Protein AF-A0A6L4Y8C4-F1 (afdb_monomer)

Sequence (189 aa):
LGDLTKYFEKWLPNNVETGGTVFIYYSGHGAPNTKTGDAFLVPYDGDPSFIAETGYSLKRLYDALGKLQAKEIIVALDSCFSGAGGRSVLAKGARPLVMNLEQDIKLSKNMIVMSASSGDQISSTYDEKGHGLFTYFMLKGIKNEDVTRQNGSIKMDDLFGYIKPQVERIARKQYNNEQTPQLIGGKKN

Structure (mmCIF, N/CA/C/O backbone):
data_AF-A0A6L4Y8C4-F1
#
_entry.id   AF-A0A6L4Y8C4-F1
#
loop_
_atom_site.group_PDB
_atom_site.id
_atom_site.type_symbol
_atom_site.label_atom_id
_atom_site.label_alt_id
_atom_site.label_comp_id
_atom_site.label_asym_id
_atom_site.label_entity_id
_atom_site.label_seq_id
_atom_site.pdbx_PDB_ins_code
_atom_site.Cartn_x
_atom_site.Cartn_y
_atom_site.Cartn_z
_atom_site.occupancy
_atom_site.B_iso_or_equiv
_atom_site.auth_seq_id
_atom_site.auth_comp_id
_atom_site.auth_asym_id
_atom_site.auth_atom_id
_atom_site.pdbx_PDB_model_num
ATOM 1 N N . LEU A 1 1 ? 7.830 -16.035 -4.811 1.00 76.50 1 LEU A N 1
ATOM 2 C CA . LEU A 1 1 ? 6.340 -16.142 -4.626 1.00 76.50 1 LEU A CA 1
ATOM 3 C C . LEU A 1 1 ? 5.872 -16.822 -3.318 1.00 76.50 1 LEU A C 1
ATOM 5 O O . LEU A 1 1 ? 4.846 -16.423 -2.758 1.00 76.50 1 LEU A O 1
ATOM 9 N N . GLY A 1 2 ? 6.562 -17.872 -2.850 1.00 87.62 2 GLY A N 1
ATOM 10 C CA . GLY A 1 2 ? 6.077 -18.756 -1.774 1.00 87.62 2 GLY A CA 1
ATOM 11 C C . GLY A 1 2 ? 5.753 -18.065 -0.444 1.00 87.62 2 GLY A C 1
ATOM 12 O O . GLY A 1 2 ? 4.720 -18.365 0.153 1.00 87.62 2 GLY A O 1
ATOM 13 N N . ASP A 1 3 ? 6.563 -17.093 -0.016 1.00 92.62 3 ASP A N 1
ATOM 14 C CA . ASP A 1 3 ? 6.370 -16.422 1.277 1.00 92.62 3 ASP A CA 1
ATOM 15 C C . ASP A 1 3 ? 5.108 -15.558 1.326 1.00 92.62 3 ASP A C 1
ATOM 17 O O . ASP A 1 3 ? 4.337 -15.659 2.279 1.00 92.62 3 ASP A O 1
ATOM 21 N N . LEU A 1 4 ? 4.840 -14.757 0.288 1.00 94.81 4 LEU A N 1
ATOM 22 C CA . LEU A 1 4 ? 3.629 -13.926 0.232 1.00 94.81 4 LEU A CA 1
ATOM 23 C C . LEU A 1 4 ? 2.368 -14.799 0.272 1.00 94.81 4 LEU A C 1
ATOM 25 O O . LEU A 1 4 ? 1.438 -14.510 1.019 1.00 94.81 4 LEU A O 1
ATOM 29 N N . THR A 1 5 ? 2.378 -15.921 -0.456 1.00 95.50 5 THR A N 1
ATOM 30 C CA . THR A 1 5 ? 1.286 -16.908 -0.418 1.00 95.50 5 THR A CA 1
ATOM 31 C C . THR A 1 5 ? 1.146 -17.523 0.976 1.00 95.50 5 THR A C 1
ATOM 33 O O . THR A 1 5 ? 0.051 -17.562 1.536 1.00 95.50 5 THR A O 1
ATOM 36 N N . LYS A 1 6 ? 2.254 -17.980 1.573 1.00 96.12 6 LYS A N 1
ATOM 37 C CA . LYS A 1 6 ? 2.275 -18.570 2.916 1.00 96.12 6 LYS A CA 1
ATOM 38 C C . LYS A 1 6 ? 1.691 -17.610 3.953 1.00 96.12 6 LYS A C 1
ATOM 40 O O . LYS A 1 6 ? 0.847 -18.023 4.747 1.00 96.12 6 LYS A O 1
ATOM 45 N N . TYR A 1 7 ? 2.113 -16.349 3.962 1.00 96.62 7 TYR A N 1
ATOM 46 C CA . TYR A 1 7 ? 1.672 -15.410 4.988 1.00 96.62 7 TYR A CA 1
ATOM 47 C C . TYR A 1 7 ? 0.251 -14.900 4.752 1.00 96.62 7 TYR A C 1
ATOM 49 O O . TYR A 1 7 ? -0.560 -14.989 5.670 1.00 96.62 7 TYR A O 1
ATOM 57 N N . PHE A 1 8 ? -0.093 -14.438 3.547 1.00 97.00 8 PHE A N 1
ATOM 58 C CA . PHE A 1 8 ? -1.409 -13.839 3.301 1.00 97.00 8 PHE A CA 1
ATOM 59 C C . PHE A 1 8 ? -2.547 -14.857 3.178 1.00 97.00 8 PHE A C 1
ATOM 61 O O . PHE A 1 8 ? -3.677 -14.533 3.532 1.00 97.00 8 PHE A O 1
ATOM 68 N N . GLU A 1 9 ? -2.277 -16.083 2.720 1.00 96.69 9 GLU A N 1
ATOM 69 C CA . GLU A 1 9 ? -3.338 -17.069 2.452 1.00 96.69 9 GLU A CA 1
ATOM 70 C C . GLU A 1 9 ? -3.398 -18.222 3.453 1.00 96.69 9 GLU A C 1
ATOM 72 O O . GLU A 1 9 ? -4.390 -18.954 3.468 1.00 96.69 9 GLU A O 1
ATOM 77 N N . LYS A 1 10 ? -2.352 -18.429 4.264 1.00 96.25 10 LYS A N 1
ATOM 78 C CA . LYS A 1 10 ? -2.307 -19.529 5.244 1.00 96.25 10 LYS A CA 1
ATOM 79 C C . LYS A 1 10 ? -2.108 -19.036 6.665 1.00 96.25 10 LYS A C 1
ATOM 81 O O . LYS A 1 10 ? -2.913 -19.358 7.529 1.00 96.25 10 LYS A O 1
ATOM 86 N N . TRP A 1 11 ? -1.055 -18.264 6.917 1.00 97.12 11 TRP A N 1
ATOM 87 C CA . TRP A 1 11 ? -0.754 -17.806 8.270 1.00 97.12 11 TRP A CA 1
ATOM 88 C C . TRP A 1 11 ? -1.794 -16.795 8.755 1.00 97.12 11 TRP A C 1
ATOM 90 O O . TRP A 1 11 ? -2.419 -17.018 9.786 1.00 97.12 11 TRP A O 1
ATOM 100 N N . LEU A 1 12 ? -2.044 -15.730 7.994 1.00 96.06 12 LEU A N 1
ATOM 101 C CA . LEU A 1 12 ? -2.914 -14.636 8.421 1.00 96.06 12 LEU A CA 1
ATOM 102 C C . LEU A 1 12 ? -4.354 -15.098 8.728 1.00 96.06 12 LEU A C 1
ATOM 104 O O . LEU A 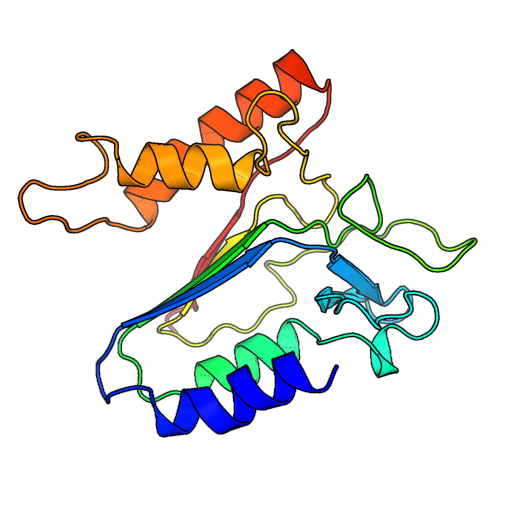1 12 ? -4.831 -14.783 9.815 1.00 96.06 12 LEU A O 1
ATOM 108 N N . PRO A 1 13 ? -5.025 -15.928 7.899 1.00 95.19 13 PRO A N 1
ATOM 109 C CA . PRO A 1 13 ? -6.357 -16.445 8.235 1.00 95.19 13 PRO A CA 1
ATOM 110 C C . PRO A 1 13 ? -6.432 -17.240 9.545 1.00 95.19 13 PRO A C 1
ATOM 112 O O . PRO A 1 13 ? -7.482 -17.259 10.175 1.00 95.19 13 PRO A O 1
ATOM 115 N N . ASN A 1 14 ? -5.331 -17.872 9.962 1.00 95.94 14 ASN A N 1
ATOM 116 C CA . ASN A 1 14 ? -5.267 -18.659 11.195 1.00 95.94 14 ASN A CA 1
ATOM 117 C C . ASN A 1 14 ? -4.857 -17.836 12.428 1.00 95.94 14 ASN A C 1
ATOM 119 O O . ASN A 1 14 ? -4.933 -18.350 13.538 1.00 95.94 14 ASN A O 1
ATOM 123 N N . ASN A 1 15 ? -4.371 -16.604 12.240 1.00 96.00 15 ASN A N 1
ATOM 124 C CA . ASN A 1 15 ? -3.806 -15.777 13.314 1.00 96.00 15 ASN A CA 1
ATOM 125 C C . ASN A 1 15 ? -4.567 -14.460 13.531 1.00 96.00 15 ASN A C 1
ATOM 127 O O . ASN A 1 15 ? -4.317 -13.770 14.513 1.00 96.00 15 ASN A O 1
ATOM 131 N N . VAL A 1 16 ? -5.479 -14.087 12.630 1.00 95.88 16 VAL A N 1
ATOM 132 C CA . VAL A 1 16 ? -6.328 -12.905 12.807 1.00 95.88 16 VAL A CA 1
ATOM 133 C C . VAL A 1 16 ? -7.462 -13.220 13.771 1.00 95.88 16 VAL A C 1
ATOM 135 O O . VAL A 1 16 ? -8.278 -14.105 13.521 1.00 95.88 16 VAL A O 1
ATOM 138 N N . GLU A 1 17 ? -7.540 -12.445 14.847 1.00 93.62 17 GLU A N 1
ATOM 139 C CA . GLU A 1 17 ? -8.664 -12.486 15.774 1.00 93.62 17 GLU A CA 1
ATOM 140 C C . GLU A 1 17 ? -9.922 -11.876 15.144 1.00 93.62 17 GLU A C 1
ATOM 142 O O . GLU A 1 17 ? -9.883 -10.820 14.499 1.00 93.62 17 GLU A O 1
ATOM 147 N N . THR A 1 18 ? -11.063 -12.529 15.366 1.00 94.25 18 THR A N 1
ATOM 148 C CA . THR A 1 18 ? -12.368 -12.014 14.951 1.00 94.25 18 THR A CA 1
ATOM 149 C C . THR A 1 18 ? -12.610 -10.633 15.556 1.00 94.25 18 THR A C 1
ATOM 151 O O . THR A 1 18 ? -12.554 -10.455 16.770 1.00 94.25 18 THR A O 1
ATOM 154 N N . GLY A 1 19 ? -12.907 -9.646 14.712 1.00 92.31 19 GLY A N 1
ATOM 155 C CA . GLY A 1 19 ? -13.126 -8.264 15.146 1.00 92.31 19 GLY A CA 1
ATOM 156 C C . GLY A 1 19 ? -11.849 -7.444 15.376 1.00 92.31 19 GLY A C 1
ATOM 157 O O . GLY A 1 19 ? -11.955 -6.270 15.734 1.00 92.31 19 GLY A O 1
ATOM 158 N N . GLY A 1 20 ? -10.665 -8.016 15.130 1.00 94.31 20 GLY A N 1
ATOM 159 C CA . GLY A 1 20 ? -9.386 -7.308 15.186 1.00 94.31 20 GLY A CA 1
ATOM 160 C C . GLY A 1 20 ? -9.154 -6.357 14.005 1.00 94.31 20 GLY A C 1
ATOM 161 O O . GLY A 1 20 ? -9.890 -6.375 13.013 1.00 94.31 20 GLY A O 1
ATOM 162 N N . THR A 1 21 ? -8.104 -5.540 14.106 1.00 95.00 21 THR A N 1
ATOM 163 C CA . THR A 1 21 ? -7.606 -4.690 13.011 1.00 95.00 21 THR A CA 1
ATOM 164 C C . THR A 1 21 ? -6.345 -5.308 12.418 1.00 95.00 21 THR A C 1
ATOM 166 O O . THR A 1 21 ? -5.411 -5.647 13.143 1.00 95.00 21 THR A O 1
ATOM 169 N N . VAL A 1 22 ? -6.300 -5.428 11.093 1.00 97.00 22 VAL A N 1
ATOM 170 C CA . VAL A 1 22 ? -5.136 -5.920 10.350 1.00 97.00 22 VAL A CA 1
ATOM 171 C C . VAL A 1 22 ? -4.469 -4.748 9.648 1.00 97.00 22 VAL A C 1
ATOM 173 O O . VAL A 1 22 ? -5.092 -4.092 8.819 1.00 97.00 22 VAL A O 1
ATOM 176 N N . PHE A 1 23 ? -3.195 -4.504 9.943 1.00 96.44 23 PHE A N 1
ATOM 177 C CA . PHE A 1 23 ? -2.377 -3.525 9.231 1.00 96.44 23 PHE A CA 1
ATOM 178 C C . PHE A 1 23 ? -1.312 -4.244 8.401 1.00 96.44 23 PHE A C 1
ATOM 180 O O . PHE A 1 23 ? -0.456 -4.940 8.946 1.00 96.44 23 PHE A O 1
ATOM 187 N N . ILE A 1 24 ? -1.367 -4.076 7.082 1.00 97.25 24 ILE A N 1
ATOM 188 C CA . ILE A 1 24 ? -0.384 -4.595 6.132 1.00 97.25 24 ILE A CA 1
ATOM 189 C C . ILE A 1 24 ? 0.414 -3.424 5.577 1.00 97.25 24 ILE A C 1
ATOM 191 O O . ILE A 1 24 ? -0.152 -2.486 5.024 1.00 97.25 24 ILE A O 1
ATOM 195 N N . TYR A 1 25 ? 1.736 -3.512 5.660 1.00 96.38 25 TYR A N 1
ATOM 196 C CA . TYR A 1 25 ? 2.643 -2.573 5.017 1.00 96.38 25 TYR A CA 1
ATOM 197 C C . TYR A 1 25 ? 3.563 -3.327 4.059 1.00 96.38 25 TYR A C 1
ATOM 199 O O . TYR A 1 25 ? 4.197 -4.311 4.442 1.00 96.38 25 TYR A O 1
ATOM 207 N N . TYR A 1 26 ? 3.633 -2.862 2.814 1.00 94.75 26 TYR A N 1
ATOM 208 C CA . TYR A 1 26 ? 4.549 -3.375 1.802 1.00 94.75 26 TYR A CA 1
ATOM 209 C C . TYR A 1 26 ? 5.417 -2.243 1.265 1.00 94.75 26 TYR A C 1
ATOM 211 O O . TYR A 1 26 ? 4.911 -1.188 0.893 1.00 94.75 26 TYR A O 1
ATOM 219 N N . SER A 1 27 ? 6.722 -2.490 1.180 1.00 91.81 27 SER A N 1
ATOM 220 C CA . SER A 1 27 ? 7.705 -1.572 0.610 1.00 91.81 27 SER A CA 1
ATOM 221 C C . SER A 1 27 ? 8.635 -2.369 -0.282 1.00 91.81 27 SER A C 1
ATOM 223 O O . SER A 1 27 ? 9.335 -3.260 0.195 1.00 91.81 27 SER A O 1
ATOM 225 N N . GLY A 1 28 ? 8.623 -2.088 -1.578 1.00 88.94 28 GLY A N 1
ATOM 226 C CA . GLY A 1 28 ? 9.324 -2.931 -2.539 1.00 88.94 28 GLY A CA 1
ATOM 227 C C . GLY A 1 28 ? 8.925 -2.639 -3.973 1.00 88.94 28 GLY A C 1
ATOM 228 O O . GLY A 1 28 ? 8.236 -1.654 -4.252 1.00 88.94 28 GLY A O 1
ATOM 229 N N . HIS A 1 29 ? 9.379 -3.491 -4.885 1.00 89.62 29 HIS A N 1
ATOM 230 C CA . HIS A 1 29 ? 9.098 -3.328 -6.303 1.00 89.62 29 HIS A CA 1
ATOM 231 C C . HIS A 1 29 ? 7.683 -3.776 -6.659 1.00 89.62 29 HIS A C 1
ATOM 233 O O . HIS A 1 29 ? 7.214 -4.833 -6.238 1.00 89.62 29 HIS A O 1
ATOM 239 N N . GLY A 1 30 ? 7.030 -2.971 -7.482 1.00 89.56 30 GLY A N 1
ATOM 240 C CA . GLY A 1 30 ? 5.787 -3.329 -8.139 1.00 89.56 30 GLY A CA 1
ATOM 241 C C . GLY A 1 30 ? 6.038 -3.529 -9.625 1.00 89.56 30 GLY A C 1
ATOM 242 O O . GLY A 1 30 ? 7.032 -3.049 -10.175 1.00 89.56 30 GLY A O 1
ATOM 243 N N . ALA A 1 31 ? 5.143 -4.244 -10.285 1.00 89.31 31 ALA A N 1
ATOM 244 C CA . ALA A 1 31 ? 5.187 -4.401 -11.730 1.00 89.31 31 ALA A CA 1
ATOM 245 C C . ALA A 1 31 ? 3.768 -4.482 -12.296 1.00 89.31 31 ALA A C 1
ATOM 247 O O . ALA A 1 31 ? 2.913 -5.135 -11.687 1.00 89.31 31 ALA A O 1
ATOM 248 N N . PRO A 1 32 ? 3.504 -3.857 -13.450 1.00 87.62 32 PRO A N 1
ATOM 249 C CA . PRO A 1 32 ? 2.292 -4.112 -14.199 1.00 87.62 32 PRO A CA 1
ATOM 250 C C . PRO A 1 32 ? 2.480 -5.365 -15.061 1.00 87.62 32 PRO A C 1
ATOM 252 O O . PRO A 1 32 ? 3.542 -5.595 -15.648 1.00 87.62 32 PRO A O 1
ATOM 255 N N . ASN A 1 33 ? 1.425 -6.150 -15.225 1.00 87.69 33 ASN A N 1
ATOM 256 C CA . ASN A 1 33 ? 1.339 -7.069 -16.346 1.00 87.69 33 ASN A CA 1
ATOM 257 C C . ASN A 1 33 ? 0.994 -6.259 -17.595 1.00 87.69 33 ASN A C 1
ATOM 259 O O . ASN A 1 33 ? -0.110 -5.737 -17.725 1.00 87.69 33 ASN A O 1
ATOM 263 N N . THR A 1 34 ? 1.930 -6.173 -18.537 1.00 82.44 34 THR A N 1
ATOM 264 C CA . THR A 1 34 ? 1.770 -5.335 -19.733 1.00 82.44 34 THR A CA 1
ATOM 265 C C . THR A 1 34 ? 0.664 -5.799 -20.683 1.00 82.44 34 THR A C 1
ATOM 267 O O . THR A 1 34 ? 0.265 -5.037 -21.560 1.00 82.44 34 THR A O 1
ATOM 270 N N . LYS A 1 35 ? 0.156 -7.029 -20.518 1.00 83.50 35 LYS A N 1
ATOM 271 C CA . LYS A 1 35 ? -0.940 -7.581 -21.324 1.00 83.50 35 LYS A CA 1
ATOM 272 C C . LYS A 1 35 ? -2.312 -7.312 -20.713 1.00 83.50 35 LYS A C 1
ATOM 274 O O . LYS A 1 35 ? -3.258 -7.086 -21.459 1.00 83.50 35 LYS A O 1
ATOM 279 N N . THR A 1 36 ? -2.427 -7.387 -19.387 1.00 84.94 36 THR A N 1
ATOM 280 C CA . THR A 1 36 ? -3.720 -7.306 -18.682 1.00 84.94 36 THR A CA 1
ATOM 281 C C . THR A 1 36 ? -3.930 -5.992 -17.935 1.00 84.94 36 THR A C 1
ATOM 283 O O . THR A 1 36 ? -5.067 -5.656 -17.638 1.00 84.94 36 THR A O 1
ATOM 286 N N . GLY A 1 37 ? -2.861 -5.247 -17.639 1.00 81.75 37 GLY A N 1
ATOM 287 C CA . GLY A 1 37 ? -2.900 -4.070 -16.768 1.00 81.75 37 GLY A CA 1
ATOM 288 C C . GLY A 1 37 ? -2.953 -4.405 -15.275 1.00 81.75 37 GLY A C 1
ATOM 289 O O . GLY A 1 37 ? -3.028 -3.501 -14.454 1.00 81.75 37 GLY A O 1
ATOM 290 N N . ASP A 1 38 ? -2.890 -5.684 -14.896 1.00 86.12 38 ASP A N 1
ATOM 291 C CA . ASP A 1 38 ? -2.921 -6.084 -13.490 1.00 86.12 38 ASP A CA 1
ATOM 292 C C . ASP A 1 38 ? -1.636 -5.664 -12.762 1.00 86.12 38 ASP A C 1
ATOM 294 O O . ASP A 1 38 ? -0.528 -5.864 -13.263 1.00 86.12 38 ASP A O 1
ATOM 298 N N . ALA A 1 39 ? -1.771 -5.155 -11.539 1.00 89.25 39 ALA A N 1
ATOM 299 C CA . ALA A 1 39 ? -0.645 -4.783 -10.688 1.00 89.25 39 ALA A CA 1
ATOM 300 C C . ALA A 1 39 ? -0.175 -5.949 -9.800 1.00 89.25 39 ALA A C 1
ATOM 302 O O . ALA A 1 39 ? -0.983 -6.642 -9.171 1.00 89.25 39 ALA A O 1
ATOM 303 N N . PHE A 1 40 ? 1.143 -6.130 -9.695 1.00 92.38 40 PHE A N 1
ATOM 304 C CA . PHE A 1 40 ? 1.790 -7.191 -8.922 1.00 92.38 40 PHE A CA 1
ATOM 305 C C . PHE A 1 40 ? 2.802 -6.631 -7.929 1.00 92.38 40 PHE A C 1
ATOM 307 O O . PHE A 1 40 ? 3.577 -5.735 -8.256 1.00 92.38 40 PHE A O 1
ATOM 314 N N . LEU A 1 41 ? 2.834 -7.221 -6.734 1.00 94.06 41 LEU A N 1
ATOM 315 C CA . LEU A 1 41 ? 3.980 -7.147 -5.836 1.00 94.06 41 LEU A CA 1
ATOM 316 C C . LEU A 1 41 ? 5.073 -8.075 -6.367 1.00 94.06 41 LEU A C 1
ATOM 318 O O . LEU A 1 41 ? 4.801 -9.238 -6.685 1.00 94.06 41 LEU A O 1
ATOM 322 N N . VAL A 1 42 ? 6.308 -7.586 -6.418 1.00 93.88 42 VAL A N 1
ATOM 323 C CA . VAL A 1 42 ? 7.451 -8.354 -6.913 1.00 93.88 42 VAL A CA 1
ATOM 324 C C . VAL A 1 42 ? 8.227 -8.896 -5.711 1.00 93.88 42 VAL A C 1
ATOM 326 O O . VAL A 1 42 ? 8.761 -8.110 -4.921 1.00 93.88 42 VAL A O 1
ATOM 329 N N . PRO A 1 43 ? 8.255 -10.223 -5.498 1.00 93.38 43 PRO A N 1
ATOM 330 C CA . PRO A 1 43 ? 9.095 -10.823 -4.468 1.00 93.38 43 PRO A CA 1
ATOM 331 C C . PRO A 1 43 ? 10.571 -10.795 -4.894 1.00 93.38 43 PRO A C 1
ATOM 333 O O . PRO A 1 43 ? 10.888 -10.502 -6.044 1.00 93.38 43 PRO A O 1
ATOM 336 N N . TYR A 1 44 ? 11.485 -11.121 -3.977 1.00 91.94 44 TYR A N 1
ATOM 337 C CA . TYR A 1 44 ? 12.929 -11.090 -4.260 1.00 91.94 44 TYR A CA 1
ATOM 338 C C . TYR A 1 44 ? 13.351 -12.027 -5.411 1.00 91.94 44 TYR A C 1
ATOM 340 O O . TYR A 1 44 ? 14.358 -11.779 -6.064 1.00 91.94 44 TYR A O 1
ATOM 348 N N . ASP A 1 45 ? 12.582 -13.096 -5.640 1.00 91.81 45 ASP A N 1
ATOM 349 C CA . ASP A 1 45 ? 12.743 -14.101 -6.694 1.00 91.81 45 ASP A CA 1
ATOM 350 C C . ASP A 1 45 ? 11.848 -13.834 -7.922 1.00 91.81 45 ASP A C 1
ATOM 352 O O . ASP A 1 45 ? 11.700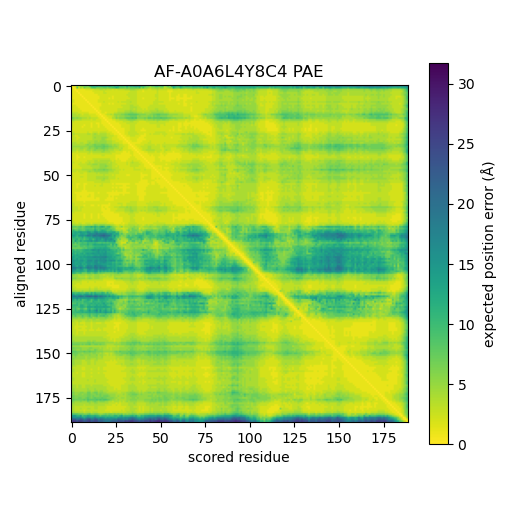 -14.701 -8.780 1.00 91.81 45 ASP A O 1
ATOM 356 N N . GLY A 1 46 ? 11.197 -12.668 -7.986 1.00 92.00 46 GLY A N 1
ATOM 357 C CA . GLY A 1 46 ? 10.273 -12.306 -9.058 1.00 92.00 46 GLY A CA 1
ATOM 358 C C . GLY A 1 46 ? 10.985 -11.945 -10.363 1.00 92.00 46 GLY A C 1
ATOM 359 O O . GLY A 1 46 ? 11.964 -11.201 -10.354 1.00 92.00 46 GLY A O 1
ATOM 360 N N . ASP A 1 47 ? 10.447 -12.407 -11.493 1.00 91.38 47 ASP A N 1
ATOM 361 C CA . ASP A 1 47 ? 10.898 -12.037 -12.836 1.00 91.38 47 ASP A CA 1
ATOM 362 C C . ASP A 1 47 ? 9.826 -11.175 -13.528 1.00 91.38 47 ASP A C 1
ATOM 364 O O . ASP A 1 47 ? 8.744 -11.677 -13.847 1.00 91.38 47 ASP A O 1
ATOM 368 N N . PRO A 1 48 ? 10.102 -9.889 -13.819 1.00 87.25 48 PRO A N 1
ATOM 369 C CA . PRO A 1 48 ? 9.168 -9.005 -14.522 1.00 87.25 48 PRO A CA 1
ATOM 370 C C . PRO A 1 48 ? 8.748 -9.504 -15.914 1.00 87.25 48 PRO A C 1
ATOM 372 O O . PRO A 1 48 ? 7.698 -9.107 -16.417 1.00 87.25 48 PRO A O 1
ATOM 375 N N . SER A 1 49 ? 9.548 -10.367 -16.547 1.00 89.81 49 SER A N 1
ATOM 376 C CA . SER A 1 49 ? 9.240 -11.002 -17.837 1.00 89.81 49 SER A CA 1
ATOM 377 C C . SER A 1 49 ? 8.181 -12.101 -17.712 1.00 89.81 49 SER A C 1
ATOM 379 O O . SER A 1 49 ? 7.458 -12.365 -18.671 1.00 89.81 49 SER A O 1
ATOM 381 N N . PHE A 1 50 ? 8.060 -12.692 -16.520 1.00 92.56 50 PHE A N 1
ATOM 382 C CA . PHE A 1 50 ? 7.102 -13.737 -16.149 1.00 92.56 50 PHE A CA 1
ATOM 383 C C . PHE A 1 50 ? 6.327 -13.304 -14.899 1.00 92.56 50 PHE A C 1
ATOM 385 O O . PHE A 1 50 ? 6.210 -14.034 -13.908 1.00 92.56 50 PHE A O 1
ATOM 392 N N . ILE A 1 51 ? 5.869 -12.046 -14.894 1.00 93.12 51 ILE A N 1
ATOM 393 C CA . ILE A 1 51 ? 5.304 -11.428 -13.691 1.00 93.12 51 ILE A CA 1
ATOM 394 C C . ILE A 1 51 ? 4.012 -12.113 -13.232 1.00 93.12 51 ILE A C 1
ATOM 396 O O . ILE A 1 51 ? 3.735 -12.158 -12.035 1.00 93.12 51 ILE A O 1
ATOM 400 N N . ALA A 1 52 ? 3.246 -12.692 -14.160 1.00 92.75 52 ALA A N 1
ATOM 401 C CA . ALA A 1 52 ? 2.020 -13.417 -13.841 1.00 92.75 52 ALA A CA 1
ATOM 402 C C . ALA A 1 52 ? 2.299 -14.710 -13.053 1.00 92.75 52 ALA A C 1
ATOM 404 O O . ALA A 1 52 ? 1.491 -15.108 -12.216 1.00 92.75 52 ALA A O 1
ATOM 405 N N . GLU A 1 53 ? 3.443 -15.346 -13.308 1.00 94.12 53 GLU A N 1
ATOM 406 C CA . GLU A 1 53 ? 3.866 -16.605 -12.702 1.00 94.12 53 GLU A CA 1
ATOM 407 C C . GLU A 1 53 ? 4.684 -16.395 -11.424 1.00 94.12 53 GLU A C 1
ATOM 409 O O . GLU A 1 53 ? 4.603 -17.193 -10.490 1.00 94.12 53 GLU A O 1
ATOM 414 N N . THR A 1 54 ? 5.490 -15.334 -11.380 1.00 94.75 54 THR A N 1
ATOM 415 C CA . THR A 1 54 ? 6.485 -15.116 -10.317 1.00 94.75 54 THR A CA 1
ATOM 416 C C . THR A 1 54 ? 6.101 -14.003 -9.337 1.00 94.75 54 THR A C 1
ATOM 418 O O . THR A 1 54 ? 6.562 -14.003 -8.191 1.00 94.75 54 THR A O 1
ATOM 421 N N . GLY A 1 55 ? 5.225 -13.082 -9.746 1.00 95.00 55 GLY A N 1
ATOM 422 C CA . GLY A 1 55 ? 4.697 -11.995 -8.926 1.00 95.00 55 GLY A CA 1
ATOM 423 C C . GLY A 1 55 ? 3.450 -12.383 -8.130 1.00 95.00 55 GLY A C 1
ATOM 424 O O . GLY A 1 55 ? 2.791 -13.389 -8.387 1.00 95.00 55 GLY A O 1
ATOM 425 N N . TYR A 1 56 ? 3.082 -11.547 -7.159 1.00 96.00 56 TYR A N 1
ATOM 426 C CA . TYR A 1 56 ? 1.858 -11.709 -6.373 1.00 96.00 56 TYR A CA 1
ATOM 427 C C . TYR A 1 56 ? 0.877 -10.575 -6.686 1.00 96.00 56 TYR A C 1
ATOM 429 O O . TYR A 1 56 ? 1.129 -9.428 -6.318 1.00 96.00 56 TYR A O 1
ATOM 437 N N . SER A 1 57 ? -0.224 -10.863 -7.390 1.00 93.88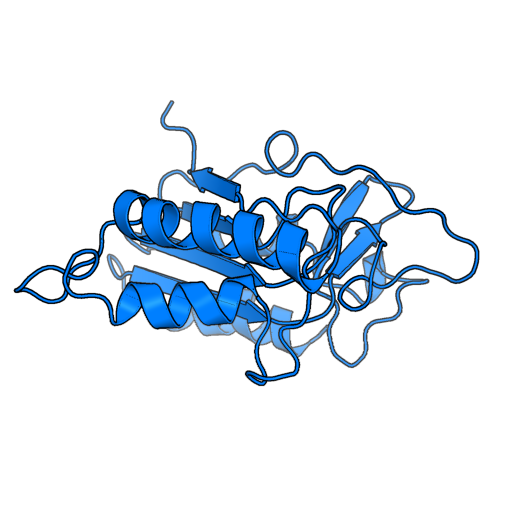 57 SER A N 1
ATOM 438 C CA . SER A 1 57 ? -1.138 -9.802 -7.835 1.00 93.88 57 SER A CA 1
ATOM 439 C C . SER A 1 57 ? -1.834 -9.102 -6.668 1.00 93.88 57 SER A C 1
ATOM 441 O O . SER A 1 57 ? -2.223 -9.730 -5.679 1.00 93.88 57 SER A O 1
ATOM 443 N N . LEU A 1 58 ? -2.055 -7.793 -6.802 1.00 92.75 58 LEU A N 1
ATOM 444 C CA . LEU A 1 58 ? -2.829 -7.019 -5.831 1.00 92.75 58 LEU A CA 1
ATOM 445 C C . LEU A 1 58 ? -4.269 -7.523 -5.730 1.00 92.75 58 LEU A C 1
ATOM 447 O O . LEU A 1 58 ? -4.810 -7.608 -4.633 1.00 92.75 58 LEU A O 1
ATOM 451 N N . LYS A 1 59 ? -4.865 -7.959 -6.846 1.00 92.06 59 LYS A N 1
ATOM 452 C CA . LYS A 1 59 ? -6.177 -8.615 -6.830 1.00 92.06 59 LYS A CA 1
ATOM 453 C C . LYS A 1 59 ? -6.186 -9.823 -5.887 1.00 92.06 59 LYS A C 1
ATOM 455 O O . LYS A 1 59 ? -7.075 -9.941 -5.050 1.00 92.06 59 LYS A O 1
ATOM 460 N N . ARG A 1 60 ? -5.177 -10.695 -5.987 1.00 94.06 60 ARG A N 1
ATOM 461 C CA . ARG A 1 60 ? -5.034 -11.873 -5.121 1.00 94.06 60 ARG A C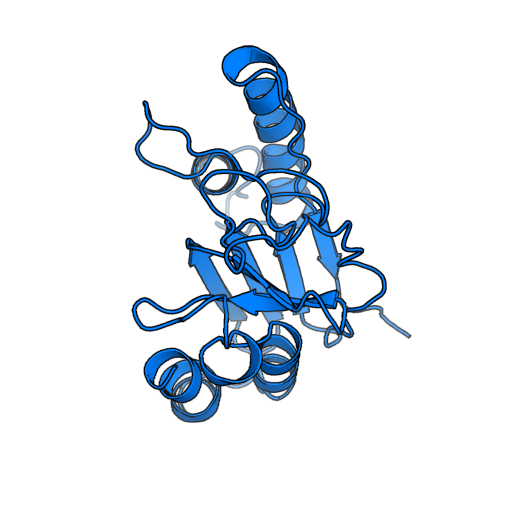A 1
ATOM 462 C C . ARG A 1 60 ? -4.819 -11.479 -3.660 1.00 94.06 60 ARG A C 1
ATOM 464 O O . ARG A 1 60 ? -5.412 -12.097 -2.780 1.00 94.06 60 ARG A O 1
ATOM 471 N N . LEU A 1 61 ? -4.030 -10.432 -3.401 1.00 95.50 61 LEU A N 1
ATOM 472 C CA . LEU A 1 61 ? -3.871 -9.859 -2.062 1.00 95.50 61 LEU A CA 1
ATOM 473 C C . LEU A 1 61 ? -5.218 -9.432 -1.473 1.00 95.50 61 LEU A C 1
ATOM 475 O O . LEU A 1 61 ? -5.581 -9.892 -0.394 1.00 95.50 61 LEU A O 1
ATOM 479 N N . TYR A 1 62 ? -5.971 -8.586 -2.175 1.00 94.88 62 TYR A N 1
ATOM 480 C CA . TYR A 1 62 ? -7.239 -8.065 -1.669 1.00 94.88 62 TYR A CA 1
ATOM 481 C C . TYR A 1 62 ? -8.303 -9.155 -1.531 1.00 94.88 62 TYR A C 1
ATOM 483 O O . TYR A 1 62 ? -9.023 -9.164 -0.536 1.00 94.88 62 TYR A O 1
ATOM 491 N N . ASP A 1 63 ? -8.353 -10.119 -2.456 1.00 94.56 63 ASP A N 1
ATOM 492 C CA . ASP A 1 63 ? -9.241 -11.283 -2.361 1.00 94.56 63 ASP A CA 1
ATOM 493 C C . ASP A 1 63 ? -8.915 -12.154 -1.132 1.00 94.56 63 ASP A C 1
ATOM 495 O O . ASP A 1 63 ? -9.821 -12.710 -0.509 1.00 94.56 63 ASP A O 1
ATOM 499 N N . ALA A 1 64 ? -7.634 -12.302 -0.773 1.00 95.81 64 ALA A N 1
ATOM 500 C CA . ALA A 1 64 ? -7.215 -13.037 0.421 1.00 95.81 64 ALA A CA 1
ATOM 501 C C . ALA A 1 64 ? -7.559 -12.268 1.705 1.00 95.81 64 ALA A C 1
ATOM 503 O O . ALA A 1 64 ? -8.166 -12.828 2.618 1.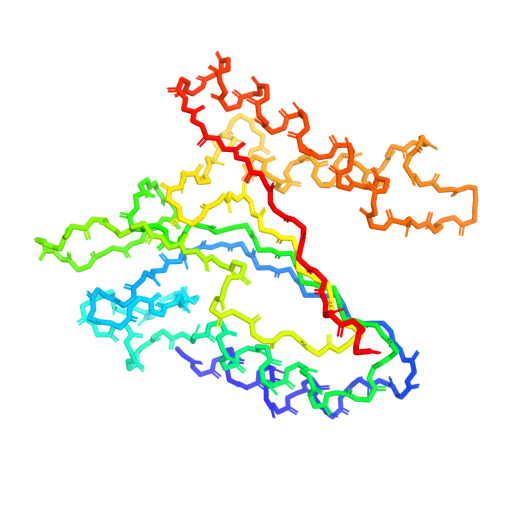00 95.81 64 ALA A O 1
ATOM 504 N N . LEU A 1 65 ? -7.231 -10.975 1.750 1.00 96.19 65 LEU A N 1
ATOM 505 C CA . LEU A 1 65 ? -7.503 -10.115 2.901 1.00 96.19 65 LEU A CA 1
ATOM 506 C C . LEU A 1 65 ? -9.009 -9.943 3.145 1.00 96.19 65 LEU A C 1
ATOM 508 O O . LEU A 1 65 ? -9.460 -10.009 4.284 1.00 96.19 65 LEU A O 1
ATOM 512 N N . GLY A 1 66 ? -9.814 -9.806 2.091 1.00 94.62 66 GLY A N 1
ATOM 513 C CA . GLY A 1 66 ? -11.266 -9.639 2.191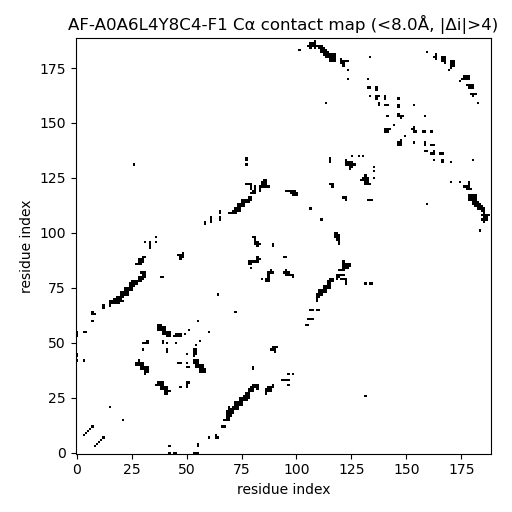 1.00 94.62 66 GLY A CA 1
ATOM 514 C C . GLY A 1 66 ? -12.015 -10.837 2.792 1.00 94.62 66 GLY A C 1
ATOM 515 O O . GLY A 1 66 ? -13.183 -10.699 3.145 1.00 94.62 66 GLY A O 1
ATOM 516 N N . LYS A 1 67 ? -11.361 -12.000 2.928 1.00 94.56 67 LYS A N 1
ATOM 517 C CA . LYS A 1 67 ? -11.914 -13.205 3.578 1.00 94.56 67 LYS A CA 1
ATOM 518 C C . LYS A 1 67 ? -11.660 -13.252 5.086 1.00 94.56 67 LYS A C 1
ATOM 520 O O . LYS A 1 67 ? -12.195 -14.130 5.761 1.00 94.56 67 LYS A O 1
ATOM 525 N N . LEU A 1 68 ? -10.824 -12.360 5.614 1.00 95.88 68 LEU A N 1
ATOM 526 C CA . LEU A 1 68 ? -10.500 -12.322 7.035 1.00 95.88 68 LEU A CA 1
ATOM 527 C C . LEU A 1 68 ? -11.706 -11.840 7.843 1.00 95.88 68 LEU A C 1
ATOM 529 O O . LEU A 1 68 ? -12.396 -10.901 7.449 1.00 95.88 68 LEU A O 1
ATOM 533 N N . GLN A 1 69 ? -11.901 -12.411 9.032 1.00 94.25 69 GLN A N 1
ATOM 534 C CA . GLN A 1 69 ? -12.925 -11.970 9.989 1.00 94.25 69 GLN A CA 1
ATOM 535 C C . GLN A 1 69 ? -12.482 -10.721 10.782 1.00 94.25 69 GLN A C 1
ATOM 537 O O . GLN A 1 69 ? -12.822 -10.551 11.952 1.00 94.25 69 GLN A O 1
ATOM 542 N N . ALA A 1 70 ? -11.702 -9.842 10.151 1.00 96.12 70 ALA A N 1
ATOM 543 C CA . ALA A 1 70 ? -11.223 -8.600 10.740 1.00 96.12 70 ALA A CA 1
ATOM 544 C C . ALA A 1 70 ? -12.321 -7.527 10.717 1.00 96.12 70 ALA A C 1
ATOM 546 O O . ALA A 1 70 ? -13.077 -7.404 9.750 1.00 96.12 70 ALA A O 1
ATOM 547 N N . LYS A 1 71 ? -12.375 -6.691 11.754 1.00 95.88 71 LYS A N 1
ATOM 548 C CA . LYS A 1 71 ? -13.228 -5.496 11.767 1.00 95.88 71 LYS A CA 1
ATOM 549 C C . LYS A 1 71 ? -12.747 -4.458 10.757 1.00 95.88 71 LYS A C 1
ATOM 551 O O . LYS A 1 71 ? -13.567 -3.767 10.161 1.00 95.88 71 LYS A O 1
ATOM 556 N N . GLU A 1 72 ? -11.435 -4.352 10.584 1.00 95.56 72 GLU A N 1
ATOM 557 C CA . GLU A 1 72 ? -10.790 -3.345 9.748 1.00 95.56 72 GLU A CA 1
ATOM 558 C C . GLU A 1 72 ? -9.495 -3.900 9.153 1.00 95.56 72 GLU A C 1
ATOM 560 O O . GLU A 1 72 ? -8.739 -4.605 9.825 1.00 95.56 72 GLU A O 1
ATOM 565 N N . ILE A 1 73 ? -9.242 -3.584 7.886 1.00 97.25 73 ILE A N 1
ATOM 566 C CA . ILE A 1 73 ? -8.030 -3.960 7.164 1.00 97.25 73 ILE A CA 1
ATOM 567 C C . ILE A 1 73 ? -7.447 -2.698 6.542 1.00 97.25 73 ILE A C 1
ATOM 569 O O . ILE A 1 73 ? -8.082 -2.050 5.715 1.00 97.25 73 ILE A O 1
ATOM 573 N N . ILE A 1 74 ? -6.222 -2.360 6.915 1.00 96.62 74 ILE A N 1
ATOM 574 C CA . ILE A 1 74 ? -5.498 -1.202 6.401 1.00 96.62 74 ILE A CA 1
ATOM 575 C C . ILE A 1 74 ? -4.296 -1.727 5.627 1.00 96.62 74 ILE A C 1
ATOM 577 O O . ILE A 1 74 ? -3.493 -2.489 6.164 1.00 96.62 74 ILE A O 1
ATOM 581 N N . VAL A 1 75 ? -4.161 -1.324 4.369 1.00 96.81 75 VAL A N 1
ATOM 582 C CA . VAL A 1 75 ? -3.038 -1.699 3.507 1.00 96.81 75 VAL A CA 1
ATOM 583 C C . VAL A 1 75 ? -2.284 -0.439 3.104 1.00 96.81 75 VAL A C 1
ATOM 585 O O . VAL A 1 75 ? -2.860 0.454 2.499 1.00 96.81 75 VAL A O 1
ATOM 588 N N . ALA A 1 76 ? -0.995 -0.367 3.406 1.00 96.25 76 ALA A N 1
ATOM 589 C CA . ALA A 1 76 ? -0.103 0.705 2.987 1.00 96.25 76 ALA A CA 1
ATOM 590 C C . ALA A 1 76 ? 0.921 0.153 1.982 1.00 96.25 76 ALA A C 1
ATOM 592 O O . ALA A 1 76 ? 1.723 -0.720 2.317 1.00 96.25 76 ALA A O 1
ATOM 593 N N . LEU A 1 77 ? 0.880 0.646 0.744 1.00 94.06 77 LEU A N 1
ATOM 594 C CA . LEU A 1 77 ? 1.713 0.191 -0.368 1.00 94.06 77 LEU A CA 1
ATOM 595 C C . LEU A 1 77 ? 2.700 1.280 -0.779 1.00 94.06 77 LEU A C 1
ATOM 597 O O . LEU A 1 77 ? 2.343 2.250 -1.447 1.00 94.06 77 LEU A O 1
ATOM 601 N N . ASP A 1 78 ? 3.965 1.077 -0.436 1.00 92.19 78 ASP A N 1
ATOM 602 C CA . ASP A 1 78 ? 5.074 1.913 -0.868 1.00 92.19 78 ASP A CA 1
ATOM 603 C C . ASP A 1 78 ? 5.826 1.273 -2.039 1.00 92.19 78 ASP A C 1
ATOM 605 O O . ASP A 1 78 ? 6.917 0.712 -1.899 1.00 92.19 78 ASP A O 1
ATOM 609 N N . SER A 1 79 ? 5.174 1.300 -3.200 1.00 86.31 79 SER A N 1
ATOM 610 C CA . SER A 1 79 ? 5.617 0.629 -4.418 1.00 86.31 79 SER A CA 1
ATOM 611 C C . SER A 1 79 ? 5.135 1.370 -5.667 1.00 86.31 79 SER A C 1
ATOM 613 O O . SER A 1 79 ? 4.071 1.989 -5.632 1.00 86.31 79 SER A O 1
ATOM 615 N N . CYS A 1 80 ? 5.897 1.308 -6.766 1.00 80.00 80 CYS A N 1
ATOM 616 C CA . CYS A 1 80 ? 5.439 1.789 -8.071 1.00 80.00 80 CYS A CA 1
ATOM 617 C C . CYS A 1 80 ? 4.877 0.626 -8.879 1.00 80.00 80 CYS A C 1
ATOM 619 O O . CYS A 1 80 ? 5.576 -0.365 -9.101 1.00 80.00 80 CYS A O 1
ATOM 621 N N . PHE A 1 81 ? 3.694 0.801 -9.451 1.00 79.25 81 PHE A N 1
ATOM 622 C CA . PHE A 1 81 ? 3.123 -0.196 -10.352 1.00 79.25 81 PHE A CA 1
ATOM 623 C C . PHE A 1 81 ? 3.134 0.253 -11.825 1.00 79.25 81 PHE A C 1
ATOM 625 O O . PHE A 1 81 ? 2.999 -0.583 -12.704 1.00 79.25 81 PHE A O 1
ATOM 632 N N . SER A 1 82 ? 3.382 1.532 -12.122 1.00 68.75 82 SER A N 1
ATOM 633 C CA . SER A 1 82 ? 3.370 2.116 -13.481 1.00 68.75 82 SER A CA 1
ATOM 634 C C . SER A 1 82 ? 4.365 1.495 -14.474 1.00 68.75 82 SER A C 1
ATOM 636 O O . SER A 1 82 ? 4.274 1.703 -15.685 1.00 68.75 82 SER A O 1
ATOM 638 N N . GLY A 1 83 ? 5.356 0.750 -13.985 1.00 63.66 83 GLY A N 1
ATOM 639 C CA . GLY A 1 83 ? 6.505 0.317 -14.768 1.00 63.66 83 GLY A CA 1
ATOM 640 C C . GLY A 1 83 ? 7.564 1.412 -14.946 1.00 63.66 83 GLY A C 1
ATOM 641 O O . GLY A 1 83 ? 8.545 1.207 -15.656 1.00 63.66 83 GLY A O 1
ATOM 642 N N . ALA A 1 84 ? 7.390 2.570 -14.303 1.00 63.00 84 ALA A N 1
ATOM 643 C CA . ALA A 1 84 ? 8.329 3.683 -14.345 1.00 63.00 84 ALA A CA 1
ATOM 644 C C . ALA A 1 84 ? 9.064 3.880 -13.005 1.00 63.00 84 ALA A C 1
ATOM 646 O O . ALA A 1 84 ? 8.515 3.683 -11.917 1.00 63.00 84 ALA A O 1
ATOM 647 N N . GLY A 1 85 ? 10.314 4.341 -13.094 1.00 67.81 85 GLY A N 1
ATOM 648 C CA . GLY A 1 85 ? 11.133 4.720 -11.942 1.00 67.81 85 GLY A CA 1
ATOM 649 C C . GLY A 1 85 ? 11.733 3.548 -11.157 1.00 67.81 85 GLY A C 1
ATOM 650 O O . GLY A 1 85 ? 11.487 2.382 -11.439 1.00 67.81 85 GLY A O 1
ATOM 651 N N . GLY A 1 86 ? 12.546 3.871 -10.147 1.00 67.81 86 GLY A N 1
ATOM 652 C CA . GLY A 1 86 ? 13.391 2.896 -9.446 1.00 67.81 86 GLY A CA 1
ATOM 653 C C . GLY A 1 86 ? 12.652 1.872 -8.582 1.00 67.81 86 GLY A C 1
ATOM 654 O O . GLY A 1 86 ? 13.256 0.882 -8.196 1.00 67.81 86 GLY A O 1
ATOM 655 N N . ARG A 1 87 ? 11.362 2.070 -8.275 1.00 71.31 87 ARG A N 1
ATOM 656 C CA . ARG A 1 87 ? 10.549 1.123 -7.483 1.00 71.31 87 ARG A CA 1
ATOM 657 C C . ARG A 1 87 ? 9.500 0.381 -8.312 1.00 71.31 87 ARG A C 1
ATOM 659 O O . ARG A 1 87 ? 8.647 -0.295 -7.742 1.00 71.31 87 ARG A O 1
ATOM 666 N N . SER A 1 88 ? 9.576 0.480 -9.640 1.00 76.00 88 SER A N 1
ATOM 667 C CA . SER A 1 88 ? 8.827 -0.364 -10.570 1.00 76.00 88 SER A CA 1
ATOM 668 C C . SER A 1 88 ? 9.790 -1.152 -11.437 1.00 76.00 88 SER A C 1
ATOM 670 O O . SER A 1 88 ? 10.849 -0.646 -11.798 1.00 76.00 88 SER A O 1
ATOM 672 N N . VAL A 1 89 ? 9.431 -2.380 -11.785 1.00 78.19 89 VAL A N 1
ATOM 673 C CA . VAL A 1 89 ? 10.231 -3.210 -12.688 1.00 78.19 89 VAL A CA 1
ATOM 674 C C . VAL A 1 89 ? 9.382 -3.662 -13.868 1.00 78.19 89 VAL A C 1
ATOM 676 O O . VAL A 1 89 ? 8.207 -3.993 -13.725 1.00 78.19 89 VAL A O 1
ATOM 679 N N . LEU A 1 90 ? 9.988 -3.653 -15.052 1.00 81.50 90 LEU A N 1
ATOM 680 C CA . LEU A 1 90 ? 9.374 -4.063 -16.310 1.00 81.50 90 LEU A CA 1
ATOM 681 C C . LEU A 1 90 ? 10.260 -5.079 -17.017 1.00 81.50 90 LEU A C 1
ATOM 683 O O . LEU A 1 90 ? 11.486 -5.040 -16.904 1.00 81.50 90 LEU A O 1
ATOM 687 N N . ALA A 1 91 ? 9.630 -5.943 -17.810 1.00 81.12 91 ALA A N 1
ATOM 688 C CA . ALA A 1 91 ? 10.338 -6.782 -18.764 1.00 81.12 91 ALA A CA 1
ATOM 689 C C . ALA A 1 91 ? 11.167 -5.920 -19.733 1.00 81.12 91 ALA A C 1
ATOM 691 O O . ALA A 1 91 ? 10.743 -4.838 -20.156 1.00 81.12 91 ALA A O 1
ATOM 692 N N . LYS A 1 92 ? 12.347 -6.408 -20.128 1.00 79.56 92 LYS A N 1
ATOM 693 C CA . LYS A 1 92 ? 13.227 -5.686 -21.056 1.00 79.56 92 LYS A CA 1
ATOM 694 C C . LYS A 1 92 ? 12.497 -5.407 -22.377 1.00 79.56 92 LYS A C 1
ATOM 696 O O . LYS A 1 92 ? 12.036 -6.329 -23.041 1.00 79.56 92 LYS A O 1
ATOM 701 N N . GLY A 1 93 ? 12.421 -4.133 -22.764 1.00 75.75 93 GLY A N 1
ATOM 702 C CA . GLY A 1 93 ? 11.746 -3.691 -23.992 1.00 75.75 93 GLY A CA 1
ATOM 703 C C . GLY A 1 93 ? 10.242 -3.424 -23.848 1.00 75.75 93 GLY A C 1
ATOM 704 O O . GLY A 1 93 ? 9.627 -2.961 -24.808 1.00 75.75 93 GLY A O 1
ATOM 705 N N . ALA A 1 94 ? 9.649 -3.659 -22.672 1.00 76.38 94 ALA A N 1
ATOM 706 C CA . ALA A 1 94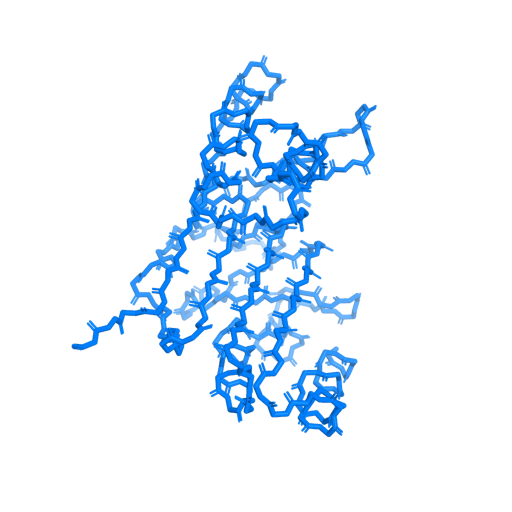 ? 8.278 -3.252 -22.385 1.00 76.38 94 ALA A CA 1
ATOM 707 C C . ALA A 1 94 ? 8.187 -1.740 -22.122 1.00 76.38 94 ALA A C 1
ATOM 709 O O . ALA A 1 94 ? 9.140 -1.109 -21.663 1.00 76.38 94 ALA A O 1
ATOM 710 N N . ARG A 1 95 ? 7.023 -1.157 -22.421 1.00 73.56 95 ARG A N 1
ATOM 711 C CA . ARG A 1 95 ? 6.725 0.251 -22.134 1.00 73.56 95 ARG A CA 1
ATOM 712 C C . ARG A 1 95 ? 5.919 0.367 -20.834 1.00 73.56 95 ARG A C 1
ATOM 714 O O . ARG A 1 95 ? 5.109 -0.525 -20.576 1.00 73.56 95 ARG A O 1
ATOM 721 N N . PRO A 1 96 ? 6.109 1.445 -20.052 1.00 74.31 96 PRO A N 1
ATOM 722 C CA . PRO A 1 96 ? 5.254 1.759 -18.911 1.00 74.31 96 PRO A CA 1
ATOM 723 C C . PRO A 1 96 ? 3.776 1.815 -19.298 1.00 74.31 96 PRO A C 1
ATOM 725 O O . PRO A 1 96 ? 3.436 2.211 -20.416 1.00 74.31 96 PRO A O 1
ATOM 728 N N . LEU A 1 97 ? 2.914 1.435 -18.358 1.00 69.44 97 LEU A N 1
ATOM 729 C CA . LEU A 1 97 ? 1.464 1.517 -18.496 1.00 69.44 97 LEU A CA 1
ATOM 730 C C . LEU A 1 97 ? 0.903 2.539 -17.510 1.00 69.44 97 LEU A C 1
ATOM 732 O O . LEU A 1 97 ? 1.354 2.640 -16.371 1.00 69.44 97 LEU A O 1
ATOM 736 N N . VAL A 1 98 ? -0.126 3.259 -17.950 1.00 66.88 98 VAL A N 1
ATOM 737 C CA . VAL A 1 98 ? -0.965 4.074 -17.070 1.00 66.88 98 VAL A CA 1
ATOM 738 C C . VAL A 1 98 ? -1.995 3.148 -16.447 1.00 66.88 98 VAL A C 1
ATOM 740 O O . VAL A 1 98 ? -2.848 2.617 -17.156 1.00 66.88 98 VAL A O 1
ATOM 743 N N . MET A 1 99 ? -1.909 2.933 -15.137 1.00 67.38 99 MET A N 1
ATOM 744 C CA . MET A 1 99 ? -2.896 2.130 -14.418 1.00 67.38 99 MET A CA 1
ATOM 745 C C . MET A 1 99 ? -3.857 2.999 -13.627 1.00 67.38 99 MET A C 1
ATOM 747 O O . MET A 1 99 ? -3.456 3.980 -13.001 1.00 67.38 99 MET A O 1
ATOM 751 N N . ASN A 1 100 ? -5.126 2.597 -13.603 1.00 65.31 100 ASN A N 1
ATOM 752 C CA . ASN A 1 100 ? -6.129 3.222 -12.759 1.00 65.31 100 ASN A CA 1
ATOM 753 C C . ASN A 1 100 ? -6.503 2.292 -11.600 1.00 65.31 100 ASN A C 1
ATOM 755 O O . ASN A 1 100 ? -7.472 1.537 -11.658 1.00 65.31 100 ASN A O 1
ATOM 759 N N . LEU A 1 101 ? -5.723 2.379 -10.520 1.00 64.06 101 LEU A N 1
ATOM 760 C CA . LEU A 1 101 ? -5.916 1.568 -9.314 1.00 64.06 101 LEU A CA 1
ATOM 761 C C . LEU A 1 101 ? -7.323 1.726 -8.701 1.00 64.06 101 LEU A C 1
ATOM 763 O O . LEU A 1 101 ? -7.799 0.814 -8.036 1.00 64.06 101 LEU A O 1
ATOM 767 N N . GLU A 1 102 ? -8.022 2.841 -8.924 1.00 62.50 102 GLU A N 1
ATOM 768 C CA . GLU A 1 102 ? -9.369 3.042 -8.375 1.00 62.50 102 GLU A CA 1
ATOM 769 C C . GLU A 1 102 ? -10.466 2.277 -9.129 1.00 62.50 102 GLU A C 1
ATOM 771 O O . GLU A 1 102 ? -11.488 1.921 -8.536 1.00 62.50 102 GLU A O 1
ATOM 776 N N . GLN A 1 103 ? -10.292 2.044 -10.434 1.00 60.38 103 GLN A N 1
ATOM 777 C CA . GLN A 1 103 ? -11.318 1.423 -11.280 1.00 60.38 103 GLN A CA 1
ATOM 778 C C . GLN A 1 103 ? -11.223 -0.105 -11.295 1.00 60.38 103 GLN A C 1
ATOM 780 O O . GLN A 1 103 ? -12.255 -0.779 -11.341 1.00 60.38 103 GLN A O 1
ATOM 785 N N . ASP A 1 104 ? -10.011 -0.643 -11.170 1.00 64.50 104 ASP A N 1
ATOM 786 C CA . ASP A 1 104 ? -9.756 -2.077 -11.341 1.00 64.50 104 ASP A CA 1
ATOM 787 C C . ASP A 1 104 ? -9.777 -2.871 -10.024 1.00 64.50 104 ASP A C 1
ATOM 789 O O . ASP A 1 104 ? -9.723 -4.105 -10.022 1.00 64.50 104 ASP A O 1
ATOM 793 N N . ILE A 1 105 ? -9.901 -2.190 -8.878 1.00 72.19 105 ILE A N 1
ATOM 794 C CA . ILE A 1 105 ? -9.786 -2.814 -7.558 1.00 72.19 105 ILE A CA 1
ATOM 795 C C . ILE A 1 105 ? -11.147 -2.892 -6.853 1.00 72.19 105 ILE A C 1
ATOM 797 O O . ILE A 1 105 ? -11.749 -1.891 -6.463 1.00 72.19 105 ILE A O 1
ATOM 801 N N . LYS A 1 106 ? -11.614 -4.122 -6.603 1.00 81.25 106 LYS A N 1
ATOM 802 C CA . LYS A 1 106 ? -12.759 -4.398 -5.721 1.00 81.25 106 LYS A CA 1
ATOM 803 C C . LYS A 1 106 ? -12.270 -4.659 -4.298 1.00 81.25 106 LYS A C 1
ATOM 805 O O . LYS A 1 106 ? -11.835 -5.763 -3.986 1.00 81.25 106 LYS A O 1
ATOM 810 N N . LEU A 1 107 ? -12.359 -3.649 -3.437 1.00 88.62 107 LEU A N 1
ATOM 811 C CA . LEU A 1 107 ? -12.039 -3.774 -2.012 1.00 88.62 107 LEU A CA 1
ATOM 812 C C . LEU A 1 107 ? -13.245 -4.271 -1.204 1.00 88.62 107 LEU A C 1
ATOM 814 O O . LEU A 1 107 ? -14.392 -3.916 -1.492 1.00 88.62 107 LEU A O 1
ATOM 818 N N . SER A 1 108 ? -12.987 -5.054 -0.153 1.00 90.06 108 SER A N 1
ATOM 819 C CA . SER A 1 108 ? -14.013 -5.384 0.840 1.00 90.06 108 SER A CA 1
ATOM 820 C C . SER A 1 108 ? -14.422 -4.133 1.628 1.00 90.06 108 SER A C 1
ATOM 822 O O . SER A 1 108 ? -13.646 -3.193 1.788 1.00 90.06 108 SER A O 1
ATOM 824 N N . LYS A 1 109 ? -15.655 -4.109 2.153 1.00 89.88 109 LYS A N 1
ATOM 825 C CA . LYS A 1 109 ? -16.235 -2.931 2.836 1.00 89.88 109 LYS A CA 1
ATOM 826 C C . LYS A 1 109 ? -15.436 -2.449 4.056 1.00 89.88 109 LYS A C 1
ATOM 828 O O . LYS A 1 109 ? -15.561 -1.295 4.445 1.00 89.88 109 LYS A O 1
ATOM 833 N N . ASN A 1 110 ? -14.672 -3.341 4.677 1.00 93.56 110 ASN A N 1
ATOM 834 C CA . ASN A 1 110 ? -13.835 -3.091 5.849 1.00 93.56 110 ASN A CA 1
ATOM 835 C C . ASN A 1 110 ? -12.366 -2.792 5.494 1.00 93.56 110 ASN A C 1
ATOM 837 O O . ASN A 1 110 ? -11.533 -2.780 6.396 1.00 93.56 110 ASN A O 1
ATOM 841 N N . MET A 1 111 ? -12.035 -2.600 4.211 1.00 95.38 111 MET A N 1
ATOM 842 C CA . MET A 1 111 ? -10.663 -2.400 3.752 1.00 95.38 111 MET A CA 1
ATOM 843 C C . MET A 1 111 ? -10.409 -0.971 3.270 1.00 95.38 111 MET A C 1
ATOM 845 O O . MET A 1 111 ? -11.209 -0.395 2.529 1.00 95.38 111 MET A O 1
ATOM 849 N N . ILE A 1 112 ? -9.256 -0.436 3.668 1.00 94.94 112 ILE A N 1
ATOM 850 C CA . ILE A 1 112 ? -8.701 0.842 3.227 1.00 94.94 112 ILE A CA 1
ATOM 851 C C . ILE A 1 112 ? -7.296 0.586 2.683 1.00 94.94 112 ILE A C 1
ATOM 853 O O . ILE A 1 112 ? -6.495 -0.108 3.308 1.00 94.94 112 ILE A O 1
ATOM 857 N N . VAL A 1 113 ? -6.987 1.158 1.524 1.00 94.31 113 VAL A N 1
ATOM 858 C CA . VAL A 1 113 ? -5.679 1.072 0.875 1.00 94.31 113 VAL A CA 1
ATOM 859 C C . VAL A 1 113 ? -5.102 2.473 0.719 1.00 94.31 113 VAL A C 1
ATOM 861 O O . VAL A 1 113 ? -5.736 3.345 0.133 1.00 94.31 113 VAL A O 1
ATOM 864 N N . MET A 1 114 ? -3.881 2.673 1.201 1.00 94.12 114 MET A N 1
ATOM 865 C CA . MET A 1 114 ? -3.039 3.818 0.877 1.00 94.12 114 MET A CA 1
ATOM 866 C C . MET A 1 114 ? -1.944 3.377 -0.093 1.00 94.12 114 MET A C 1
ATOM 868 O O . MET A 1 114 ? -1.186 2.461 0.226 1.00 94.12 114 MET A O 1
ATOM 872 N N . SER A 1 115 ? -1.828 4.025 -1.250 1.00 91.88 115 SER A N 1
ATOM 873 C CA . SER A 1 115 ? -0.706 3.815 -2.176 1.00 91.88 115 SER A CA 1
ATOM 874 C C . SER A 1 115 ? 0.200 5.039 -2.226 1.00 91.88 115 SER A C 1
ATOM 876 O O . SER A 1 115 ? -0.254 6.174 -2.088 1.00 91.88 115 SER A O 1
ATOM 878 N N . ALA A 1 116 ? 1.495 4.812 -2.444 1.00 87.81 116 ALA A N 1
ATOM 879 C CA . ALA A 1 116 ? 2.496 5.873 -2.485 1.00 87.81 116 ALA A CA 1
ATOM 880 C C . ALA A 1 116 ? 2.393 6.809 -3.699 1.00 87.81 116 ALA A C 1
ATOM 882 O O . ALA A 1 116 ? 2.923 7.919 -3.635 1.00 87.81 116 ALA A O 1
ATOM 883 N N . SER A 1 117 ? 1.751 6.378 -4.785 1.00 80.69 117 SER A N 1
ATOM 884 C CA . SER A 1 117 ? 1.562 7.152 -6.016 1.00 80.69 117 SER A CA 1
ATOM 885 C C . SER A 1 117 ? 0.275 6.735 -6.741 1.00 80.69 117 SER A C 1
ATOM 887 O O . SER A 1 117 ? -0.274 5.658 -6.462 1.00 80.69 117 SER A O 1
ATOM 889 N N . SER A 1 118 ? -0.190 7.555 -7.692 1.00 78.44 118 SER A N 1
ATOM 890 C CA . SER A 1 118 ? -1.155 7.114 -8.707 1.00 78.44 118 SER A CA 1
ATOM 891 C C . SER A 1 118 ? -0.508 6.084 -9.640 1.00 78.44 118 SER A C 1
ATOM 893 O O . SER A 1 118 ? 0.716 5.903 -9.648 1.00 78.44 118 SER A O 1
ATOM 895 N N . GLY A 1 119 ? -1.332 5.363 -10.404 1.00 67.88 119 GLY A N 1
ATOM 896 C CA . GLY A 1 119 ? -0.879 4.203 -11.173 1.00 67.88 119 GLY A CA 1
ATOM 897 C C . GLY A 1 119 ? -0.027 4.515 -12.408 1.00 67.88 119 GLY A C 1
ATOM 898 O O . GLY A 1 119 ? 0.505 3.582 -12.998 1.00 67.88 119 GLY A O 1
ATOM 899 N N . ASP A 1 120 ? 0.151 5.782 -12.778 1.00 67.31 120 ASP A N 1
ATOM 900 C CA . ASP A 1 120 ? 1.078 6.276 -13.807 1.00 67.31 120 ASP A CA 1
ATOM 901 C C . ASP A 1 120 ? 2.307 7.005 -13.241 1.00 67.31 120 ASP A C 1
ATOM 903 O O . ASP A 1 120 ? 3.279 7.243 -13.957 1.00 67.31 120 ASP A O 1
ATOM 907 N N . GLN A 1 121 ? 2.291 7.334 -11.951 1.00 75.06 121 GLN A N 1
ATOM 908 C CA . GLN A 1 121 ? 3.340 8.110 -11.301 1.00 75.06 121 GLN A CA 1
ATOM 909 C C . GLN A 1 121 ? 4.450 7.230 -10.713 1.00 75.06 121 GLN A C 1
ATOM 911 O O . GLN A 1 121 ? 4.341 6.004 -10.599 1.00 75.06 121 GLN A O 1
ATOM 916 N N . ILE A 1 122 ? 5.555 7.881 -10.345 1.00 76.31 122 ILE A N 1
ATOM 917 C CA . ILE A 1 122 ? 6.725 7.251 -9.732 1.00 76.31 122 ILE A CA 1
ATOM 918 C C . ILE A 1 122 ? 6.666 7.471 -8.214 1.00 76.31 122 ILE A C 1
ATOM 920 O O . ILE A 1 122 ? 6.588 8.602 -7.747 1.00 76.31 122 ILE A O 1
ATOM 924 N N . SER A 1 123 ? 6.767 6.395 -7.437 1.00 76.25 123 SER A N 1
ATOM 925 C CA . SER A 1 123 ? 7.129 6.427 -6.017 1.00 76.25 123 SER A CA 1
ATOM 926 C C . SER A 1 123 ? 8.642 6.608 -5.843 1.00 76.25 123 SER A C 1
ATOM 928 O O . SER A 1 123 ? 9.438 5.721 -6.168 1.00 76.25 123 SER A O 1
ATOM 930 N N . SER A 1 124 ? 9.037 7.772 -5.327 1.00 78.88 124 SER A N 1
ATOM 931 C CA . SER A 1 124 ? 10.432 8.166 -5.123 1.00 78.88 124 SER A CA 1
ATOM 932 C C . SER A 1 124 ? 11.033 7.580 -3.841 1.00 78.88 124 SER A C 1
ATOM 934 O O . SER A 1 124 ? 10.387 7.525 -2.787 1.00 78.88 124 SER A O 1
ATOM 936 N N . THR A 1 125 ? 12.315 7.212 -3.904 1.00 79.62 125 THR A N 1
ATOM 937 C CA . THR A 1 125 ? 13.135 6.957 -2.712 1.00 79.62 125 THR A CA 1
ATOM 938 C C . THR A 1 125 ? 13.588 8.287 -2.116 1.00 79.62 125 THR A C 1
ATOM 940 O O . THR A 1 125 ? 14.028 9.181 -2.834 1.00 79.62 125 THR A O 1
ATOM 943 N N . TYR A 1 126 ? 13.484 8.423 -0.795 1.00 81.88 126 TYR A N 1
ATOM 944 C CA . TYR A 1 126 ? 14.037 9.542 -0.047 1.00 81.88 126 TYR A CA 1
ATOM 945 C C . TYR A 1 126 ? 15.411 9.162 0.516 1.00 81.88 126 TYR A C 1
ATOM 947 O O . TYR A 1 126 ? 15.547 8.861 1.704 1.00 81.88 126 TYR A O 1
ATOM 955 N N . ASP A 1 127 ? 16.427 9.162 -0.352 1.00 77.44 127 ASP A N 1
ATOM 956 C CA . ASP A 1 127 ? 17.766 8.618 -0.064 1.00 77.44 127 ASP A CA 1
ATOM 957 C C . ASP A 1 127 ? 18.395 9.199 1.210 1.00 77.44 127 ASP A C 1
ATOM 959 O O . ASP A 1 127 ? 18.865 8.455 2.068 1.00 77.44 127 ASP A O 1
ATOM 963 N N . GLU A 1 128 ? 18.302 10.518 1.411 1.00 81.75 128 GLU A N 1
ATOM 964 C CA . GLU A 1 128 ? 18.807 11.199 2.616 1.00 81.75 128 GLU A CA 1
ATOM 965 C C . GLU A 1 128 ? 18.170 10.715 3.928 1.00 81.75 128 GLU A C 1
ATOM 967 O O . GLU A 1 128 ? 18.691 10.985 5.012 1.00 81.75 128 GLU A O 1
ATOM 972 N N . LYS A 1 129 ? 16.996 10.080 3.851 1.00 85.38 129 LYS A N 1
ATOM 973 C CA . LYS A 1 129 ? 16.216 9.607 5.000 1.00 85.38 129 LYS A CA 1
ATOM 974 C C . LYS A 1 129 ? 16.114 8.085 5.066 1.00 85.38 129 LYS A C 1
ATOM 976 O O . LYS A 1 129 ? 15.518 7.593 6.017 1.00 85.38 129 LYS A O 1
ATOM 981 N N . GLY A 1 130 ? 16.667 7.352 4.097 1.00 84.19 130 GLY A N 1
ATOM 982 C CA . GLY A 1 130 ? 16.662 5.885 4.078 1.00 84.19 130 GLY A CA 1
ATOM 983 C C . GLY A 1 130 ? 15.270 5.247 3.957 1.00 84.19 130 GLY A C 1
ATOM 984 O O . GLY A 1 130 ? 15.084 4.097 4.350 1.00 84.19 130 GLY A O 1
ATOM 985 N N . HIS A 1 131 ? 14.279 5.978 3.441 1.00 86.94 131 HIS A N 1
ATOM 986 C CA . HIS A 1 131 ? 12.890 5.525 3.316 1.00 86.94 131 HIS A CA 1
ATOM 987 C C . HIS A 1 131 ? 12.326 5.871 1.936 1.00 86.94 131 HIS A C 1
ATOM 989 O O . HIS A 1 131 ? 12.821 6.779 1.283 1.00 86.94 131 HIS A O 1
ATOM 995 N N . GLY A 1 132 ? 11.244 5.218 1.504 1.00 89.94 132 GLY A N 1
ATOM 996 C CA . GLY A 1 132 ? 10.409 5.779 0.437 1.00 89.94 132 GLY A CA 1
ATOM 997 C C . GLY A 1 132 ? 9.721 7.062 0.902 1.00 89.94 132 GLY A C 1
ATOM 998 O O . GLY A 1 132 ? 9.444 7.220 2.096 1.00 89.94 132 GLY A O 1
ATOM 999 N N . LEU A 1 133 ? 9.438 7.985 -0.020 1.00 92.06 133 LEU A N 1
ATOM 1000 C CA . LEU A 1 133 ? 8.889 9.298 0.330 1.00 92.06 133 LEU A CA 1
ATOM 1001 C C . LEU A 1 133 ? 7.544 9.193 1.068 1.00 92.06 133 LEU A C 1
ATOM 1003 O O . LEU A 1 133 ? 7.335 9.855 2.087 1.00 92.06 133 LEU A O 1
ATOM 1007 N N . PHE A 1 134 ? 6.671 8.298 0.600 1.00 94.62 134 PHE A N 1
ATOM 1008 C CA . PHE A 1 134 ? 5.410 7.967 1.261 1.00 94.62 134 PHE A CA 1
ATOM 1009 C C . PHE A 1 134 ? 5.639 7.420 2.674 1.00 94.62 134 PHE A C 1
ATOM 1011 O O . PHE A 1 134 ? 5.081 7.944 3.636 1.00 94.62 134 PHE A O 1
ATOM 1018 N N . THR A 1 135 ? 6.510 6.420 2.818 1.00 95.56 135 THR A N 1
ATOM 1019 C CA . THR A 1 135 ? 6.814 5.798 4.115 1.00 95.56 135 THR A CA 1
ATOM 1020 C C . THR A 1 135 ? 7.368 6.795 5.117 1.00 95.56 135 THR A C 1
ATOM 1022 O O . THR A 1 135 ? 6.947 6.805 6.273 1.00 95.56 135 THR A O 1
ATOM 1025 N N . TYR A 1 136 ? 8.282 7.666 4.686 1.00 96.00 136 TYR A N 1
ATOM 1026 C CA . TYR A 1 136 ? 8.857 8.693 5.544 1.00 96.00 136 TYR A CA 1
ATOM 1027 C C . TYR A 1 136 ? 7.774 9.587 6.158 1.00 96.00 136 TYR A C 1
ATOM 1029 O O . TYR A 1 136 ? 7.749 9.801 7.373 1.00 96.00 136 TYR A O 1
ATOM 1037 N N . PHE A 1 137 ? 6.854 10.087 5.328 1.00 96.62 137 PHE A N 1
ATOM 1038 C CA . PHE A 1 137 ? 5.778 10.953 5.800 1.00 96.62 137 PHE A CA 1
ATOM 1039 C C . PHE A 1 137 ? 4.671 10.201 6.533 1.00 96.62 137 PHE A C 1
ATOM 1041 O O . PHE A 1 137 ? 4.113 10.757 7.472 1.00 96.62 137 PHE A O 1
ATOM 1048 N N . MET A 1 138 ? 4.414 8.934 6.209 1.00 96.88 138 MET A N 1
ATOM 1049 C CA . MET A 1 138 ? 3.516 8.083 6.992 1.00 96.88 138 MET A CA 1
ATOM 1050 C C . MET A 1 138 ? 4.033 7.915 8.426 1.00 96.88 138 MET A C 1
ATOM 1052 O O . MET A 1 138 ? 3.303 8.171 9.381 1.00 96.88 138 MET A O 1
ATOM 1056 N N . LEU A 1 139 ? 5.314 7.568 8.593 1.00 96.06 139 LEU A N 1
ATOM 1057 C CA . LEU A 1 139 ? 5.933 7.416 9.913 1.00 96.06 139 LEU A CA 1
ATOM 1058 C C . LEU A 1 139 ? 5.985 8.738 10.689 1.00 96.06 139 LEU A C 1
ATOM 1060 O O . LEU A 1 139 ? 5.807 8.739 11.908 1.00 96.06 139 LEU A O 1
ATOM 1064 N N . LYS A 1 140 ? 6.212 9.867 10.006 1.00 96.12 140 LYS A N 1
ATOM 1065 C CA . LYS A 1 140 ? 6.120 11.192 10.635 1.00 96.12 140 LYS A CA 1
ATOM 1066 C C . LYS A 1 140 ? 4.695 11.552 11.046 1.00 96.12 140 LYS A C 1
ATOM 1068 O O . LYS A 1 140 ? 4.526 12.090 12.133 1.00 96.12 140 LYS A O 1
ATOM 1073 N N . GLY A 1 141 ? 3.702 11.240 10.217 1.00 96.50 141 GLY A N 1
ATOM 1074 C CA . GLY A 1 141 ? 2.293 11.508 10.496 1.00 96.50 141 GLY A CA 1
ATOM 1075 C C . GLY A 1 141 ? 1.795 10.738 11.713 1.00 96.50 141 GLY A C 1
ATOM 1076 O O . GLY A 1 141 ? 1.186 11.325 12.592 1.00 96.50 141 GLY A O 1
ATOM 1077 N N . ILE A 1 142 ? 2.160 9.460 11.845 1.00 95.38 142 ILE A N 1
ATOM 1078 C CA . ILE A 1 142 ? 1.812 8.642 13.024 1.00 95.38 142 ILE A CA 1
ATOM 1079 C C . ILE A 1 142 ? 2.397 9.225 14.328 1.00 95.38 142 ILE A C 1
ATOM 1081 O O . ILE A 1 142 ? 1.833 9.042 15.404 1.00 95.38 142 ILE A O 1
ATOM 1085 N N . LYS A 1 143 ? 3.521 9.947 14.251 1.00 94.19 143 LYS A N 1
ATOM 1086 C CA . LYS A 1 143 ? 4.158 10.611 15.402 1.00 94.19 143 LYS A CA 1
ATOM 1087 C C . LYS A 1 143 ? 3.706 12.059 15.607 1.00 94.19 143 LYS A C 1
ATOM 1089 O O . LYS A 1 143 ? 4.194 12.708 16.526 1.00 94.19 143 LYS A O 1
ATOM 1094 N N . ASN A 1 144 ? 2.854 12.590 14.736 1.00 95.19 144 ASN A N 1
ATOM 1095 C CA . ASN A 1 144 ? 2.418 13.976 14.796 1.00 95.19 144 ASN A CA 1
ATOM 1096 C C . ASN A 1 144 ? 1.199 14.105 15.726 1.00 95.19 144 ASN A C 1
ATOM 1098 O O . ASN A 1 144 ? 0.224 13.373 15.576 1.00 95.19 144 ASN 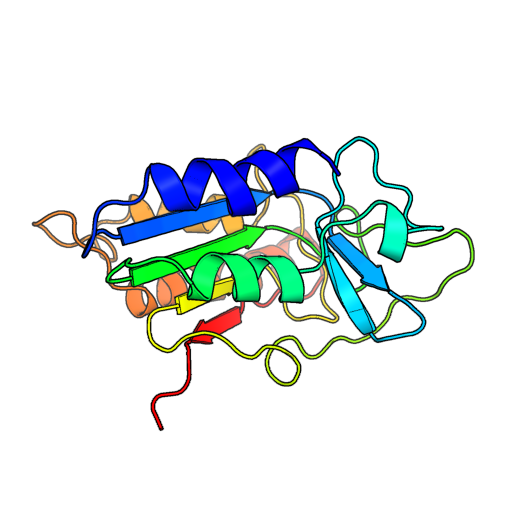A O 1
ATOM 1102 N N . GLU A 1 145 ? 1.258 15.039 16.676 1.00 93.25 145 GLU A N 1
ATOM 1103 C CA . GLU A 1 145 ? 0.223 15.242 17.705 1.00 93.25 145 GLU A CA 1
ATOM 1104 C C . GLU A 1 145 ? -1.097 15.802 17.147 1.00 93.25 145 GLU A C 1
ATOM 1106 O O . GLU A 1 145 ? -2.147 15.617 17.759 1.00 93.25 145 GLU A O 1
ATOM 1111 N N . ASP A 1 146 ? -1.072 16.420 15.961 1.00 92.19 146 ASP A N 1
ATOM 1112 C CA . ASP A 1 146 ? -2.278 16.888 15.266 1.00 92.19 146 ASP A CA 1
ATOM 1113 C C . ASP A 1 146 ? -2.991 15.744 14.517 1.00 92.19 146 ASP A C 1
ATOM 1115 O O . ASP A 1 146 ? -4.172 15.852 14.186 1.00 92.19 146 ASP A O 1
ATOM 1119 N N . VAL A 1 147 ? -2.289 14.634 14.253 1.00 95.50 147 VAL A N 1
ATOM 1120 C CA . VAL A 1 147 ? -2.817 13.435 13.574 1.00 95.50 147 VAL A CA 1
ATOM 1121 C C . VAL A 1 147 ? -3.209 12.352 14.583 1.00 95.50 147 VAL A C 1
ATOM 1123 O O . VAL A 1 147 ? -4.262 11.719 14.459 1.00 95.50 147 VAL A O 1
ATOM 1126 N N . THR A 1 148 ? -2.363 12.127 15.587 1.00 94.81 148 THR A N 1
ATOM 1127 C CA . THR A 1 148 ? -2.559 11.111 16.621 1.00 94.81 148 THR A CA 1
ATOM 1128 C C . THR A 1 148 ? -3.264 11.728 17.816 1.00 94.81 148 THR A C 1
ATOM 1130 O O . THR A 1 148 ? -2.723 12.583 18.511 1.00 94.81 148 THR A O 1
ATOM 1133 N N . ARG A 1 149 ? -4.487 11.267 18.089 1.00 93.44 149 ARG A N 1
ATOM 1134 C CA . ARG A 1 149 ? -5.288 11.775 19.210 1.00 93.44 149 ARG A CA 1
ATOM 1135 C C . ARG A 1 149 ? -4.653 11.431 20.553 1.00 93.44 149 ARG A C 1
ATOM 1137 O O . ARG A 1 149 ? -3.897 10.473 20.671 1.00 93.44 149 ARG A O 1
ATOM 1144 N N . GLN A 1 150 ? -5.098 12.121 21.602 1.00 91.31 150 GLN A N 1
ATOM 1145 C CA . GLN A 1 150 ? -4.663 11.882 22.987 1.00 91.31 150 GLN A CA 1
ATOM 1146 C C . GLN A 1 150 ? -4.812 10.422 23.451 1.00 91.31 150 GLN A C 1
ATOM 1148 O O . GLN A 1 150 ? -4.041 9.960 24.283 1.00 91.31 150 GLN A O 1
ATOM 1153 N N . ASN A 1 151 ? -5.781 9.678 22.910 1.00 92.88 151 ASN A N 1
ATOM 1154 C CA . ASN A 1 151 ? -5.981 8.257 23.214 1.00 92.88 151 ASN A CA 1
ATOM 1155 C C . ASN A 1 151 ? -5.166 7.302 22.313 1.00 92.88 151 ASN A C 1
ATOM 1157 O O . ASN A 1 151 ? -5.438 6.105 22.300 1.00 92.88 151 ASN A O 1
ATOM 1161 N N . GLY A 1 152 ? -4.236 7.823 21.508 1.00 91.06 152 GLY A N 1
ATOM 1162 C CA . GLY A 1 152 ? -3.417 7.062 20.562 1.00 91.06 152 GLY A CA 1
ATOM 1163 C C . GLY A 1 152 ? -4.127 6.653 19.267 1.00 91.06 152 GLY A C 1
ATOM 1164 O O . GLY A 1 152 ? -3.514 6.010 18.419 1.00 91.06 152 GLY A O 1
ATOM 1165 N N . SER A 1 153 ? -5.406 7.002 19.082 1.00 92.94 153 SER A N 1
ATOM 1166 C CA . SER A 1 153 ? -6.141 6.661 17.856 1.00 92.94 153 SER A CA 1
ATOM 1167 C C . SER A 1 153 ? -5.815 7.605 16.697 1.00 92.94 153 SER A C 1
ATOM 1169 O O . SER A 1 153 ? -5.646 8.811 16.884 1.00 92.94 153 SER A O 1
ATOM 1171 N N . ILE A 1 154 ? -5.822 7.061 15.480 1.00 94.69 154 ILE A N 1
ATOM 1172 C CA . ILE A 1 154 ? -5.604 7.792 14.227 1.00 94.69 154 ILE A CA 1
ATOM 1173 C C . ILE A 1 154 ? -6.816 7.554 13.321 1.00 94.69 154 ILE A C 1
ATOM 1175 O O . ILE A 1 154 ? -7.227 6.410 13.135 1.00 94.69 154 ILE A O 1
ATOM 1179 N N . LYS A 1 155 ? -7.406 8.615 12.749 1.00 94.00 155 LYS A N 1
ATOM 1180 C CA . LYS A 1 155 ? -8.311 8.438 11.595 1.00 94.00 155 LYS A CA 1
ATOM 1181 C C . LYS A 1 155 ? -7.470 8.407 10.328 1.00 94.00 155 LYS A C 1
ATOM 1183 O O . LYS A 1 155 ? -6.567 9.225 10.175 1.00 94.00 155 LYS A O 1
ATOM 1188 N N . MET A 1 156 ? -7.801 7.499 9.414 1.00 93.81 156 MET A N 1
ATOM 1189 C CA . MET A 1 156 ? -7.066 7.376 8.154 1.00 93.81 156 MET A CA 1
ATOM 1190 C C . MET A 1 156 ? -7.122 8.659 7.319 1.00 93.81 156 MET A C 1
ATOM 1192 O O . MET A 1 156 ? -6.107 9.022 6.737 1.00 93.81 156 MET A O 1
ATOM 1196 N N . ASP A 1 157 ? -8.240 9.390 7.338 1.00 93.94 157 ASP A N 1
ATOM 1197 C CA . ASP A 1 157 ? -8.363 10.676 6.636 1.00 93.94 157 ASP A CA 1
ATOM 1198 C C . ASP A 1 157 ? -7.400 11.739 7.186 1.00 93.94 157 ASP A C 1
ATOM 1200 O O . ASP A 1 157 ? -6.775 12.458 6.408 1.00 93.94 157 ASP A O 1
ATOM 1204 N N . ASP A 1 158 ? -7.223 11.804 8.512 1.00 95.88 158 ASP A N 1
ATOM 1205 C CA . ASP A 1 158 ? -6.305 12.753 9.160 1.00 95.88 158 ASP A CA 1
ATOM 1206 C C . ASP A 1 158 ? -4.847 12.411 8.797 1.00 95.88 158 ASP A C 1
ATOM 1208 O O . ASP A 1 158 ? -4.065 13.274 8.392 1.00 95.88 158 ASP A O 1
ATOM 1212 N N . LEU A 1 159 ? -4.491 11.122 8.868 1.00 97.12 159 LEU A N 1
ATOM 1213 C CA . LEU A 1 159 ? -3.159 10.643 8.497 1.00 97.12 159 LEU A CA 1
ATOM 1214 C C . LEU A 1 159 ? -2.871 10.876 7.012 1.00 97.12 159 LEU A C 1
ATOM 1216 O O . LEU A 1 159 ? -1.804 11.372 6.655 1.00 97.12 159 LEU A O 1
ATOM 1220 N N . PHE A 1 160 ? -3.815 10.556 6.133 1.00 96.62 160 PHE A N 1
ATOM 1221 C CA . PHE A 1 160 ? -3.653 10.766 4.702 1.00 96.62 160 PHE A CA 1
ATOM 1222 C C . PHE A 1 160 ? -3.604 12.258 4.341 1.00 96.62 160 PHE A C 1
ATOM 1224 O O . PHE A 1 160 ? -2.789 12.659 3.506 1.00 96.62 160 PHE A O 1
ATOM 1231 N N . GLY A 1 161 ? -4.395 13.089 5.029 1.00 97.00 161 GLY A N 1
ATOM 1232 C CA . GLY A 1 161 ? -4.353 14.548 4.941 1.00 97.00 161 GLY A CA 1
ATOM 1233 C C . GLY A 1 161 ? -2.997 15.137 5.336 1.00 97.00 161 GLY A C 1
ATOM 1234 O O . GLY A 1 161 ? -2.570 16.129 4.750 1.00 97.00 161 GLY A O 1
ATOM 1235 N N . TYR A 1 162 ? -2.271 14.490 6.253 1.00 97.75 162 TYR A N 1
ATOM 1236 C CA . TYR A 1 162 ? -0.877 14.823 6.556 1.00 97.75 162 TYR A CA 1
ATOM 1237 C C . TYR A 1 162 ? 0.097 14.343 5.465 1.00 97.75 162 TYR A C 1
ATOM 1239 O O . TYR A 1 162 ? 0.983 15.091 5.044 1.00 97.75 162 TYR A O 1
ATOM 1247 N N . ILE A 1 163 ? -0.045 13.096 5.001 1.00 97.12 163 ILE A N 1
ATOM 1248 C CA . ILE A 1 163 ? 0.896 12.452 4.070 1.00 97.12 163 ILE A CA 1
ATOM 1249 C C . ILE A 1 163 ? 0.886 13.130 2.697 1.00 97.12 163 ILE A C 1
ATOM 1251 O O . ILE A 1 163 ? 1.942 13.528 2.198 1.00 97.12 163 ILE A O 1
ATOM 1255 N N . LYS A 1 164 ? -0.292 13.255 2.075 1.00 96.56 164 LYS A N 1
ATOM 1256 C CA . LYS A 1 164 ? -0.439 13.677 0.675 1.00 96.56 164 LYS A CA 1
ATOM 1257 C C . LYS A 1 164 ? 0.274 15.001 0.345 1.00 96.56 164 LYS A C 1
ATOM 1259 O O . LYS A 1 164 ? 1.147 14.978 -0.525 1.00 96.56 164 LYS A O 1
ATOM 1264 N N . PRO A 1 165 ? 0.009 16.130 1.036 1.00 97.12 165 PRO A N 1
ATOM 1265 C CA . PRO A 1 165 ? 0.632 17.408 0.687 1.00 97.12 165 PRO A CA 1
ATOM 1266 C C . PRO A 1 165 ? 2.149 17.410 0.908 1.00 97.12 165 PRO A C 1
ATOM 1268 O O . PRO A 1 165 ? 2.878 18.129 0.225 1.00 97.12 165 PRO A O 1
ATOM 1271 N N . GLN A 1 166 ? 2.654 16.616 1.856 1.00 96.50 166 GLN A N 1
ATOM 1272 C CA . GLN A 1 166 ? 4.089 16.512 2.108 1.00 96.50 166 GLN A CA 1
ATOM 1273 C C . GLN A 1 166 ? 4.803 15.757 0.984 1.00 96.50 166 GLN A C 1
ATOM 1275 O O . GLN A 1 166 ? 5.826 16.234 0.486 1.00 96.50 166 GLN A O 1
ATOM 1280 N N . VAL A 1 167 ? 4.248 14.615 0.566 1.00 95.12 167 VAL A N 1
ATOM 1281 C CA . VAL A 1 167 ? 4.785 13.807 -0.536 1.00 95.12 167 VAL A CA 1
ATOM 1282 C C . VAL A 1 167 ? 4.779 14.617 -1.831 1.00 95.12 167 VAL A C 1
ATOM 1284 O O . VAL A 1 167 ? 5.839 14.783 -2.428 1.00 95.12 167 VAL A O 1
ATOM 1287 N N . GLU A 1 168 ? 3.646 15.218 -2.205 1.00 94.88 168 GLU A N 1
ATOM 1288 C CA . GLU A 1 168 ? 3.529 16.023 -3.432 1.00 94.88 168 GLU A CA 1
ATOM 1289 C C . GLU A 1 168 ? 4.523 17.193 -3.450 1.00 94.88 168 GLU A C 1
ATOM 1291 O O . GLU A 1 168 ? 5.166 17.480 -4.465 1.00 94.88 168 GLU A O 1
ATOM 1296 N N . ARG A 1 169 ? 4.689 17.869 -2.306 1.00 95.31 169 ARG A N 1
ATOM 1297 C CA . ARG A 1 169 ? 5.612 18.998 -2.171 1.00 95.31 169 ARG A CA 1
ATOM 1298 C C . ARG A 1 169 ? 7.068 18.572 -2.336 1.00 95.31 169 ARG A C 1
ATOM 1300 O O . ARG A 1 169 ? 7.815 19.284 -3.006 1.00 95.31 169 ARG A O 1
ATOM 1307 N N . ILE A 1 170 ? 7.495 17.481 -1.698 1.00 94.31 170 ILE A N 1
ATOM 1308 C CA . ILE A 1 170 ? 8.892 17.030 -1.776 1.00 94.31 170 ILE A CA 1
ATOM 1309 C C . ILE A 1 170 ? 9.195 16.391 -3.131 1.00 94.31 170 ILE A C 1
ATOM 1311 O O . ILE A 1 170 ? 10.231 16.715 -3.705 1.00 94.31 170 ILE A O 1
ATOM 1315 N N . ALA A 1 171 ? 8.282 15.586 -3.681 1.00 91.88 171 ALA A N 1
ATOM 1316 C CA . ALA A 1 171 ? 8.388 15.032 -5.031 1.00 91.88 171 ALA A CA 1
ATOM 1317 C C . ALA A 1 171 ? 8.683 16.132 -6.061 1.00 91.88 171 ALA A C 1
ATOM 1319 O O . ALA A 1 171 ? 9.721 16.123 -6.728 1.00 91.88 171 ALA A O 1
ATOM 1320 N N . ARG A 1 172 ? 7.854 17.183 -6.058 1.00 93.00 172 ARG A N 1
ATOM 1321 C CA . ARG A 1 172 ? 8.030 18.341 -6.938 1.00 93.00 172 ARG A CA 1
ATOM 1322 C C . ARG A 1 172 ? 9.335 19.096 -6.675 1.00 93.00 172 ARG A C 1
ATOM 1324 O O . ARG A 1 172 ? 10.046 19.421 -7.618 1.00 93.00 172 ARG A O 1
ATOM 1331 N N . LYS A 1 173 ? 9.640 19.424 -5.413 1.00 92.62 173 LYS A N 1
ATOM 1332 C CA . LYS A 1 173 ? 10.766 20.318 -5.073 1.00 92.62 173 LYS A CA 1
ATOM 1333 C C . LYS A 1 173 ? 12.141 19.661 -5.173 1.00 92.62 173 LYS A C 1
ATOM 1335 O O . LYS A 1 173 ? 13.094 20.358 -5.497 1.00 92.62 173 LYS A O 1
ATOM 1340 N N . GLN A 1 174 ? 12.253 18.379 -4.835 1.00 89.94 174 GLN A N 1
ATOM 1341 C CA . GLN A 1 174 ? 13.540 17.690 -4.716 1.00 89.94 174 GLN A CA 1
ATOM 1342 C C . GLN A 1 174 ? 13.828 16.777 -5.909 1.00 89.94 174 GLN A C 1
ATOM 1344 O O . GLN A 1 174 ? 14.983 16.649 -6.302 1.00 89.94 174 GLN A O 1
ATOM 1349 N N . TYR A 1 175 ? 12.794 16.177 -6.503 1.00 87.06 175 TYR A N 1
ATOM 1350 C CA . TYR A 1 175 ? 12.950 15.159 -7.547 1.00 87.06 175 TYR A CA 1
ATOM 1351 C C . TYR A 1 175 ? 12.402 15.589 -8.910 1.00 87.06 175 TYR A C 1
ATOM 1353 O O . TYR A 1 175 ? 12.560 14.855 -9.883 1.00 87.06 175 TYR A O 1
ATOM 1361 N N . ASN A 1 176 ? 11.785 16.775 -8.994 1.00 87.38 176 ASN A N 1
ATOM 1362 C CA . ASN A 1 176 ? 11.167 17.307 -10.208 1.00 87.38 176 ASN A CA 1
ATOM 1363 C C . ASN A 1 176 ? 10.213 16.298 -10.882 1.00 87.38 176 ASN A C 1
ATOM 1365 O O . ASN A 1 176 ? 10.177 16.179 -12.107 1.00 87.38 176 ASN A O 1
ATOM 1369 N N . ASN A 1 177 ? 9.464 15.545 -10.071 1.00 85.81 177 ASN A N 1
ATOM 1370 C CA . ASN A 1 177 ? 8.476 14.576 -10.530 1.00 85.81 177 ASN A CA 1
ATOM 1371 C C . ASN A 1 177 ? 7.130 14.756 -9.817 1.00 85.81 177 ASN A C 1
ATOM 1373 O O . ASN A 1 177 ? 6.998 15.523 -8.859 1.00 85.81 177 ASN A O 1
ATOM 1377 N N . GLU A 1 178 ? 6.121 14.041 -10.309 1.00 87.88 178 GLU A N 1
ATOM 1378 C CA . GLU A 1 178 ? 4.825 13.939 -9.651 1.00 87.88 178 GLU A CA 1
ATOM 1379 C C . GLU A 1 178 ? 4.722 12.629 -8.874 1.00 87.88 178 GLU A C 1
ATOM 1381 O O . GLU A 1 178 ? 5.009 11.548 -9.395 1.00 87.88 178 GLU A O 1
ATOM 1386 N N . GLN A 1 179 ? 4.293 12.751 -7.622 1.00 90.62 179 GLN A N 1
ATOM 1387 C CA . GLN A 1 179 ? 3.950 11.636 -6.758 1.00 90.62 179 GLN A CA 1
ATOM 1388 C C . GLN A 1 179 ? 2.777 12.061 -5.874 1.00 90.62 179 GLN A C 1
ATOM 1390 O O . GLN A 1 179 ? 2.936 12.834 -4.929 1.00 90.62 179 GLN A O 1
ATOM 1395 N N . THR A 1 180 ? 1.601 11.538 -6.191 1.00 92.06 180 THR A N 1
ATOM 1396 C CA . THR A 1 180 ? 0.339 11.797 -5.511 1.00 92.06 180 THR A CA 1
ATOM 1397 C C . THR A 1 180 ? -0.143 10.498 -4.874 1.00 92.06 180 THR A C 1
ATOM 1399 O O . THR A 1 180 ? -0.662 9.624 -5.576 1.00 92.06 180 THR A O 1
ATOM 1402 N N . PRO A 1 181 ? 0.021 10.345 -3.547 1.00 93.19 181 PRO A N 1
ATOM 1403 C CA . PRO A 1 181 ? -0.554 9.226 -2.818 1.00 93.19 181 PRO A CA 1
ATOM 1404 C C . PRO A 1 181 ? -2.064 9.113 -3.044 1.00 93.19 181 PRO A C 1
ATOM 1406 O O . PRO A 1 181 ? -2.735 10.130 -3.241 1.00 93.19 181 PRO A O 1
ATOM 1409 N N . GLN A 1 182 ? -2.596 7.893 -2.971 1.00 92.38 182 GLN A N 1
ATOM 1410 C CA . GLN A 1 182 ? -4.034 7.618 -3.072 1.00 92.38 182 GLN A CA 1
ATOM 1411 C C . GLN A 1 182 ? -4.560 6.990 -1.785 1.00 92.38 182 GLN A C 1
ATOM 1413 O O . GLN A 1 182 ? -3.829 6.264 -1.111 1.00 92.38 182 GLN A O 1
ATOM 1418 N N . LEU A 1 183 ? -5.830 7.254 -1.475 1.00 92.69 183 LEU A N 1
ATOM 1419 C CA . LEU A 1 183 ? -6.580 6.626 -0.390 1.00 92.69 183 LEU A CA 1
ATOM 1420 C C . LEU A 1 183 ? -7.855 6.027 -0.980 1.00 92.69 183 LEU A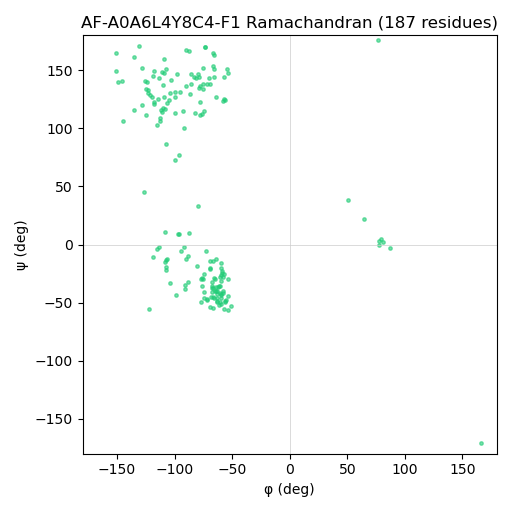 C 1
ATOM 1422 O O . LEU A 1 183 ? -8.748 6.754 -1.407 1.00 92.69 183 LEU A O 1
ATOM 1426 N N . ILE A 1 184 ? -7.932 4.701 -1.003 1.00 90.81 184 ILE A N 1
ATOM 1427 C CA . ILE A 1 184 ? -9.018 3.948 -1.629 1.00 90.81 184 ILE A CA 1
ATOM 1428 C C . ILE A 1 184 ? -9.726 3.147 -0.539 1.00 90.81 184 ILE A C 1
ATOM 1430 O O . ILE A 1 184 ? -9.108 2.330 0.141 1.00 90.81 184 ILE A O 1
ATOM 1434 N N . GLY A 1 185 ? -11.024 3.375 -0.359 1.00 89.44 185 GLY A N 1
ATOM 1435 C CA . GLY A 1 185 ? -11.856 2.630 0.587 1.00 89.44 185 GLY A CA 1
ATOM 1436 C C . GLY A 1 185 ? -12.815 1.674 -0.117 1.00 89.44 185 GLY A C 1
ATOM 1437 O O . GLY A 1 185 ? -13.270 1.937 -1.232 1.00 89.44 185 GLY A O 1
ATOM 1438 N N . GLY A 1 186 ? -13.174 0.575 0.548 1.00 81.25 186 GLY A N 1
ATOM 1439 C CA . GLY A 1 186 ? -14.289 -0.267 0.119 1.00 81.25 186 GLY A CA 1
ATOM 1440 C C . GLY A 1 186 ? -15.587 0.535 0.013 1.00 81.25 186 GLY A C 1
ATOM 1441 O O . GLY A 1 186 ? -16.021 1.166 0.979 1.00 81.25 186 GLY A O 1
ATOM 1442 N N . LYS A 1 187 ? -16.235 0.511 -1.158 1.00 66.88 187 LYS A N 1
ATOM 1443 C CA . LYS A 1 187 ? -17.518 1.199 -1.358 1.00 66.88 187 LYS A CA 1
ATOM 1444 C C . LYS A 1 187 ? -18.589 0.564 -0.463 1.00 66.88 187 LYS A C 1
ATOM 1446 O O . LYS A 1 187 ? -18.813 -0.649 -0.500 1.00 66.88 187 LYS A O 1
ATOM 1451 N N . LYS A 1 188 ? -19.274 1.384 0.339 1.00 50.91 188 LYS A N 1
ATOM 1452 C CA . LYS A 1 188 ? -20.546 0.992 0.955 1.00 50.91 188 LYS A CA 1
ATOM 1453 C C . LYS A 1 188 ? -21.605 1.028 -0.149 1.00 50.91 188 LYS A C 1
ATOM 1455 O O . LYS A 1 188 ? -21.838 2.094 -0.709 1.00 50.91 188 LYS A O 1
ATOM 1460 N N . ASN A 1 189 ? -22.170 -0.133 -0.489 1.00 44.75 189 ASN A N 1
ATOM 1461 C CA . ASN A 1 189 ? -23.444 -0.185 -1.218 1.00 44.75 189 ASN A CA 1
ATOM 1462 C C . ASN A 1 189 ? -24.526 0.517 -0.404 1.00 44.75 189 ASN A C 1
ATOM 1464 O O . ASN A 1 189 ? -24.514 0.296 0.833 1.00 44.75 189 ASN A O 1
#

Foldseek 3Di:
DVPVCCVLQPVCQVPDDQAAEAEAEDAAAKEAPLVPRWIWDADPQRDQVPCVPRTHTPQNNQVSVLPHNYQAYEYEAQAAHQCDDDRYPHDPPDDGDQHACQPPDAHHQRYKYKYFAHNNFDFDDPVVVRGTLLVVQLVVLLVDPQQQDPVRDGDPCSSLVRRFVSSQVCCCPPVVTGGGMDMHHRDDD

Secondary structure (DSSP, 8-state):
-HHHHIIIIIIHHHHPPTT-EEEEEEES-EEE-TTT--EEE--TT--GGGHHHHSEEHHHHHHHHTTS--SEEEEEEE---SS-STTB---TTPPP----HHHH----TTEEEEESS-TTS---EEGGGTEEHHHHHHHHHHT-TTTB-TTS-B-HHHHHHHHHHHHHHHIIIIISS----EEEE----

Solvent-accessible surface area (backbone atoms only — not comparable to full-atom values): 10066 Å² total; per-residue (Å²): 76,67,65,64,49,44,42,55,68,51,47,42,68,77,68,61,53,77,65,33,76,45,79,46,78,49,75,49,39,12,21,42,38,90,87,78,64,49,44,22,43,44,42,98,78,35,40,54,78,45,35,87,82,24,25,47,42,50,68,59,50,44,60,41,57,57,68,46,62,44,55,33,36,40,35,39,37,44,37,6,38,8,32,38,59,94,26,17,40,59,29,90,92,64,76,65,48,80,39,61,67,79,81,79,55,83,56,38,69,48,31,38,38,37,33,27,22,43,29,62,26,37,36,53,73,32,72,97,73,78,35,42,42,48,54,50,37,46,59,50,27,69,72,30,74,92,35,26,41,98,86,70,51,65,53,68,66,50,37,47,63,53,25,38,63,52,34,35,50,45,29,43,74,76,65,74,42,64,20,49,48,42,82,49,66,22,72,79,129

Radius of gyration: 16.38 Å; Cα contacts (8 Å, |Δi|>4): 402; chains: 1; bounding box: 42×40×47 Å

Mean predicted aligned error: 5.07 Å

pLDDT: mean 88.22, std 10.18, range [44.75, 97.75]

Nearest PDB structures (foldseek):
  8v4x-assembly2_D  TM=7.787E-01  e=3.490E-08  Homo sapiens
  7paw-assembly1_B  TM=7.866E-01  e=9.332E-08  Homo sapiens
  7pav-assembly1_B  TM=7.146E-01  e=3.061E-08  Homo sapiens
  8v4x-assembly1_C  TM=7.216E-01  e=2.867E-08  Homo sapiens
  3v4l-assembly1_A-2  TM=6.736E-01  e=1.920E-07  Mus musculus